Protein AF-A0AAE3KD59-F1 (afdb_monomer_lite)

Sequence (185 aa):
MLFYLDTEFTSLKAPKLISIGLVAESTPETSLYVELVDGYQLADCSDFVLAYVLPHLEQGSARMPRRQAAGRIARWIASFPGRHTLVNDHPWFDVELLSNLLGSAWPARLSRQSQVFDPNGVRDYEIATALHHARRGHDVRARLHHAGDDARRLKRSVAAVRHLGRDPFTLQEHREQAPAAAMTG

Structure (mmCIF, N/CA/C/O backbone):
data_AF-A0AAE3KD59-F1
#
_entry.id   AF-A0AAE3KD59-F1
#
loop_
_atom_site.group_PDB
_atom_site.id
_atom_site.type_symbol
_atom_site.label_atom_id
_atom_site.label_alt_id
_atom_site.label_comp_id
_atom_site.label_asym_id
_atom_site.label_entity_id
_atom_site.label_seq_id
_atom_site.pdbx_PDB_ins_code
_atom_site.Cartn_x
_atom_site.Cartn_y
_atom_site.Cartn_z
_atom_site.occupancy
_atom_site.B_iso_or_equiv
_atom_site.auth_seq_id
_atom_site.auth_comp_id
_atom_site.auth_asym_id
_atom_site.auth_atom_id
_atom_site.pdbx_PDB_model_num
ATOM 1 N N . MET A 1 1 ? -7.150 -5.101 14.356 1.00 93.75 1 MET A N 1
ATOM 2 C CA . MET A 1 1 ? -6.459 -3.806 14.168 1.00 93.75 1 MET A CA 1
ATOM 3 C C . MET A 1 1 ? -6.301 -3.514 12.688 1.00 93.75 1 MET A C 1
ATOM 5 O O . MET A 1 1 ? -6.371 -4.448 11.890 1.00 93.75 1 MET A O 1
ATOM 9 N N . LEU A 1 2 ? -6.081 -2.253 12.338 1.00 97.50 2 LEU A N 1
ATOM 10 C CA . LEU A 1 2 ? -5.887 -1.821 10.956 1.00 97.50 2 LEU A CA 1
ATOM 11 C C . LEU A 1 2 ? -4.406 -1.771 10.555 1.00 97.50 2 LEU A C 1
ATOM 13 O O . LEU A 1 2 ? -3.541 -1.414 11.361 1.00 97.50 2 LEU A O 1
ATOM 17 N N . PHE A 1 3 ? -4.145 -2.099 9.291 1.00 98.19 3 PHE A N 1
ATOM 18 C CA . PHE A 1 3 ? -2.890 -1.812 8.601 1.00 98.19 3 PHE A CA 1
ATOM 19 C C . PHE A 1 3 ? -3.167 -0.901 7.414 1.00 98.19 3 PHE A C 1
ATOM 21 O O . PHE A 1 3 ? -3.925 -1.271 6.523 1.00 98.19 3 PHE A O 1
ATOM 28 N N . TYR A 1 4 ? -2.543 0.267 7.402 1.00 98.06 4 TYR A N 1
ATOM 29 C CA . TYR A 1 4 ? -2.635 1.221 6.304 1.00 98.06 4 TYR A CA 1
ATOM 30 C C . TYR A 1 4 ? -1.600 0.837 5.259 1.00 98.06 4 TYR A C 1
ATOM 32 O O . TYR A 1 4 ? -0.420 0.714 5.590 1.00 98.06 4 TYR A O 1
ATOM 40 N N . LEU A 1 5 ? -2.076 0.576 4.050 1.00 98.25 5 LEU A N 1
ATOM 41 C CA . LEU A 1 5 ? -1.318 0.088 2.915 1.00 98.25 5 LEU A CA 1
ATOM 42 C C . LEU A 1 5 ? -1.301 1.167 1.843 1.00 98.25 5 LEU A C 1
ATOM 44 O O . LEU A 1 5 ? -2.340 1.743 1.541 1.00 98.25 5 LEU A O 1
ATOM 48 N N . ASP A 1 6 ? -0.130 1.351 1.258 1.00 97.94 6 ASP A N 1
ATOM 49 C CA . ASP A 1 6 ? 0.052 2.054 -0.001 1.00 97.94 6 ASP A CA 1
ATOM 50 C C . ASP A 1 6 ? 1.107 1.301 -0.825 1.00 97.94 6 ASP A C 1
ATOM 52 O O . ASP A 1 6 ? 1.988 0.628 -0.255 1.00 97.94 6 ASP A O 1
ATOM 56 N N . THR A 1 7 ? 0.992 1.354 -2.151 1.00 98.19 7 THR A N 1
ATOM 57 C CA . THR A 1 7 ? 1.965 0.764 -3.066 1.00 98.19 7 THR A CA 1
ATOM 58 C C . THR A 1 7 ? 2.313 1.704 -4.206 1.00 98.19 7 THR A C 1
ATOM 60 O O . THR A 1 7 ? 1.452 2.343 -4.797 1.00 98.19 7 THR A O 1
ATOM 63 N N . GLU A 1 8 ? 3.584 1.683 -4.601 1.00 98.19 8 GLU A N 1
ATOM 64 C CA . GLU A 1 8 ? 4.016 2.293 -5.855 1.00 98.19 8 GLU A CA 1
ATOM 65 C C . GLU A 1 8 ? 4.221 1.214 -6.915 1.00 98.19 8 GLU A C 1
ATOM 67 O O . GLU A 1 8 ? 4.749 0.130 -6.630 1.00 98.19 8 GLU A O 1
ATOM 72 N N . PHE A 1 9 ? 3.832 1.495 -8.158 1.00 98.12 9 PHE A N 1
ATOM 73 C CA . PHE A 1 9 ? 3.883 0.534 -9.259 1.00 98.12 9 PHE A CA 1
ATOM 74 C C . PHE A 1 9 ? 4.112 1.205 -10.617 1.00 98.12 9 PHE A C 1
ATOM 76 O O . PHE A 1 9 ? 3.986 2.411 -10.777 1.00 98.12 9 PHE A O 1
ATOM 83 N N . THR A 1 10 ? 4.485 0.410 -11.617 1.00 98.19 10 THR A N 1
ATOM 84 C CA . THR A 1 10 ? 5.032 0.900 -12.892 1.00 98.19 10 THR A CA 1
ATOM 85 C C . THR A 1 10 ? 4.064 1.685 -13.785 1.00 98.19 10 THR A C 1
ATOM 87 O O . THR A 1 10 ? 4.467 2.662 -14.421 1.00 98.19 10 THR A O 1
ATOM 90 N N . SER A 1 11 ? 2.802 1.264 -13.898 1.00 96.12 11 SER A N 1
ATOM 91 C CA . SER A 1 11 ? 1.795 1.932 -14.733 1.00 96.12 11 SER A CA 1
ATOM 92 C C . SER A 1 11 ? 0.373 1.487 -14.385 1.00 96.12 11 SER A C 1
ATOM 94 O O . SER A 1 11 ? 0.177 0.387 -13.879 1.00 96.12 11 SER A O 1
ATOM 96 N N . LEU A 1 12 ? -0.633 2.290 -14.744 1.00 93.31 12 LEU A N 1
ATOM 97 C CA . LEU A 1 12 ? -2.048 1.915 -14.594 1.00 93.31 12 LEU A CA 1
ATOM 98 C C . LEU A 1 12 ? -2.494 0.814 -15.572 1.00 93.31 12 LEU A C 1
ATOM 100 O O . LEU A 1 12 ? -3.446 0.093 -15.293 1.00 93.31 12 LEU A O 1
ATOM 104 N N . LYS A 1 13 ? -1.830 0.686 -16.729 1.00 93.44 13 LYS A N 1
ATOM 105 C CA . LYS A 1 13 ? -2.201 -0.284 -17.775 1.00 93.44 13 LYS A CA 1
ATOM 106 C C . LYS A 1 13 ? -1.708 -1.696 -17.456 1.00 93.44 13 LYS A C 1
ATOM 108 O O . LYS A 1 13 ? -2.387 -2.670 -17.758 1.00 93.44 13 LYS A O 1
ATOM 113 N N . ALA A 1 14 ? -0.505 -1.796 -16.901 1.00 94.88 14 ALA A N 1
ATOM 114 C CA . ALA A 1 14 ? 0.139 -3.052 -16.544 1.00 94.88 14 ALA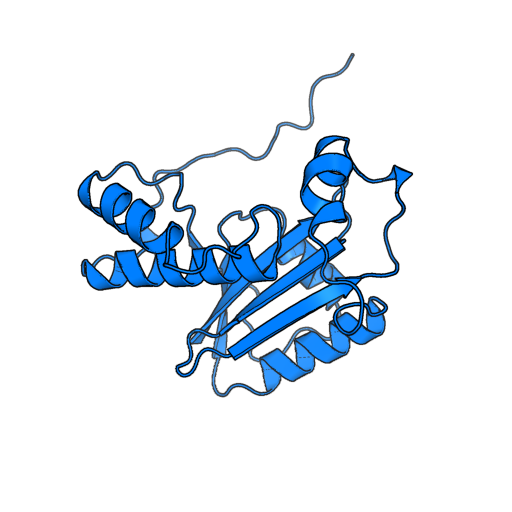 A CA 1
ATOM 115 C C . ALA A 1 14 ? 0.928 -2.845 -15.240 1.00 94.88 14 ALA A C 1
ATOM 117 O O . ALA A 1 14 ? 2.146 -2.633 -15.288 1.00 94.88 14 ALA A O 1
ATOM 118 N N . PRO A 1 15 ? 0.241 -2.832 -14.084 1.00 96.81 15 PRO A N 1
ATOM 119 C CA . PRO A 1 15 ? 0.859 -2.501 -12.811 1.00 96.81 15 PRO A CA 1
ATOM 120 C C . PRO A 1 15 ? 1.822 -3.606 -12.376 1.00 96.81 15 PRO A C 1
ATOM 122 O O . PRO A 1 15 ? 1.442 -4.759 -12.175 1.00 96.81 15 PRO A O 1
ATOM 125 N N . LYS A 1 16 ? 3.094 -3.243 -12.205 1.00 98.25 16 LYS A N 1
ATOM 126 C CA . LYS A 1 16 ? 4.110 -4.081 -11.567 1.00 98.25 16 LYS A CA 1
ATOM 127 C C . LYS A 1 16 ? 4.616 -3.366 -10.327 1.00 98.25 16 LYS A C 1
ATOM 129 O O . LYS A 1 16 ? 4.987 -2.200 -10.387 1.00 98.25 16 LYS A O 1
ATOM 134 N N . LEU A 1 17 ? 4.604 -4.072 -9.205 1.00 98.44 17 LEU A N 1
ATOM 135 C CA . LEU A 1 17 ? 4.930 -3.510 -7.900 1.00 98.44 17 LEU A CA 1
ATOM 136 C C . LEU A 1 17 ? 6.396 -3.046 -7.821 1.00 98.44 17 LEU A C 1
ATOM 138 O O . LEU A 1 17 ? 7.298 -3.826 -8.134 1.00 98.44 17 LEU A O 1
ATOM 142 N N . ILE A 1 18 ? 6.603 -1.821 -7.335 1.00 98.69 18 ILE A N 1
ATOM 143 C CA . ILE A 1 18 ? 7.906 -1.184 -7.101 1.00 98.69 18 ILE A CA 1
ATOM 144 C C . ILE A 1 18 ? 8.216 -1.145 -5.603 1.00 98.69 18 ILE A C 1
ATOM 146 O O . ILE A 1 18 ? 9.259 -1.648 -5.186 1.00 98.69 18 ILE A O 1
ATOM 150 N N . SER A 1 19 ? 7.325 -0.592 -4.779 1.00 98.69 19 SER A N 1
ATOM 151 C CA . SER A 1 19 ? 7.522 -0.486 -3.327 1.00 98.69 19 SER A CA 1
ATOM 152 C C . SER A 1 19 ? 6.210 -0.638 -2.557 1.00 98.69 19 SER A C 1
ATOM 154 O O . SER A 1 19 ? 5.124 -0.506 -3.120 1.00 98.69 19 SER A O 1
ATOM 156 N N . ILE A 1 20 ? 6.311 -0.987 -1.271 1.00 98.62 20 ILE A N 1
ATOM 157 C CA . ILE A 1 20 ? 5.165 -1.147 -0.364 1.00 98.62 20 ILE A CA 1
ATOM 158 C C . ILE A 1 20 ? 5.441 -0.394 0.931 1.00 98.62 20 ILE A C 1
ATOM 160 O O . ILE A 1 20 ? 6.480 -0.607 1.564 1.00 98.62 20 ILE A O 1
ATOM 164 N N . GLY A 1 21 ? 4.464 0.397 1.370 1.00 98.31 21 GLY A N 1
ATOM 165 C CA . GLY A 1 21 ? 4.380 0.952 2.713 1.00 98.31 21 GLY A CA 1
ATOM 166 C C . GLY A 1 21 ? 3.270 0.283 3.516 1.00 98.31 21 GLY A C 1
ATOM 167 O O . GLY A 1 21 ? 2.149 0.122 3.045 1.00 98.31 21 GLY A O 1
ATOM 168 N N . LEU A 1 22 ? 3.580 -0.105 4.750 1.00 98.38 22 LEU A N 1
ATOM 169 C CA . LEU A 1 22 ? 2.617 -0.613 5.720 1.00 98.38 22 LEU A CA 1
ATOM 170 C C . LEU A 1 22 ? 2.781 0.120 7.044 1.00 98.38 22 LEU A C 1
ATOM 172 O O . LEU A 1 22 ? 3.881 0.193 7.591 1.00 98.38 22 LEU A O 1
ATOM 176 N N . VAL A 1 23 ? 1.681 0.615 7.601 1.00 98.25 23 VAL A N 1
ATOM 177 C CA . VAL A 1 23 ? 1.673 1.280 8.908 1.00 98.25 23 VAL A CA 1
ATOM 178 C C . VAL A 1 23 ? 0.629 0.630 9.799 1.00 98.25 23 VAL A C 1
ATOM 180 O O . VAL A 1 23 ? -0.525 0.472 9.412 1.00 98.25 23 VAL A O 1
ATOM 183 N N . ALA A 1 24 ? 1.022 0.245 11.008 1.00 97.69 24 ALA A N 1
ATOM 184 C CA . ALA A 1 24 ? 0.103 -0.290 11.998 1.00 97.69 24 ALA A CA 1
ATOM 185 C C . ALA A 1 24 ? -0.700 0.830 12.675 1.00 97.69 24 ALA A C 1
ATOM 187 O O . ALA A 1 24 ? -0.197 1.927 12.946 1.00 97.69 24 ALA A O 1
ATOM 188 N N . GLU A 1 25 ? -1.949 0.519 13.018 1.00 95.38 25 GLU A N 1
ATOM 189 C CA . GLU A 1 25 ? -2.804 1.355 13.869 1.00 95.38 25 GLU A CA 1
ATOM 190 C C . GLU A 1 25 ? -2.228 1.587 15.277 1.00 95.38 25 GLU A C 1
ATOM 192 O O . GLU A 1 25 ? -2.626 2.537 15.942 1.00 95.38 25 GLU A O 1
ATOM 197 N N . SER A 1 26 ? -1.279 0.757 15.723 1.00 90.38 26 SER A N 1
ATOM 198 C CA . SER A 1 26 ? -0.711 0.796 17.072 1.00 90.38 26 SER A CA 1
ATOM 199 C C . SER A 1 26 ? -0.020 2.115 17.438 1.00 90.38 26 SER A C 1
ATOM 201 O O . SER A 1 26 ? 0.470 2.859 16.580 1.00 90.38 26 SER A O 1
ATOM 203 N N . THR A 1 27 ? 0.094 2.317 18.753 1.00 84.94 27 THR A N 1
ATOM 204 C CA . THR A 1 27 ? 0.893 3.364 19.396 1.00 84.94 27 THR A CA 1
ATOM 205 C C . THR A 1 27 ? 1.913 2.698 20.337 1.00 84.94 27 THR A C 1
ATOM 207 O O . THR A 1 27 ? 1.491 1.894 21.170 1.00 84.94 27 THR A O 1
ATOM 210 N N . PRO A 1 28 ? 3.225 2.995 20.241 1.00 88.94 28 PRO A N 1
ATOM 211 C CA . PRO A 1 28 ? 3.848 3.878 19.254 1.00 88.94 28 PRO A CA 1
ATOM 212 C C . PRO A 1 28 ? 3.678 3.361 17.817 1.00 88.94 28 PRO A C 1
ATOM 214 O O . PRO A 1 28 ? 3.426 2.174 17.581 1.00 88.94 28 PRO A O 1
ATOM 217 N N . GLU A 1 29 ? 3.771 4.280 16.854 1.00 90.88 29 GLU A N 1
ATOM 218 C CA . GLU A 1 29 ? 3.636 3.930 15.443 1.00 90.88 29 GLU A CA 1
ATOM 219 C C . GLU A 1 29 ? 4.716 2.929 15.040 1.00 90.88 29 GLU A C 1
ATOM 221 O O . GLU A 1 29 ? 5.906 3.145 15.250 1.00 90.88 29 GLU A O 1
ATOM 226 N N . THR A 1 30 ? 4.278 1.831 14.434 1.00 96.06 30 THR A N 1
ATOM 227 C CA . THR A 1 30 ? 5.165 0.838 13.839 1.00 96.06 30 THR A CA 1
ATOM 228 C C . THR A 1 30 ? 4.856 0.769 12.353 1.00 96.06 30 THR A C 1
ATOM 230 O O . THR A 1 30 ? 3.691 0.664 11.966 1.00 96.06 30 THR A O 1
ATOM 233 N N . SER A 1 31 ? 5.888 0.833 11.518 1.00 97.25 31 SER A N 1
ATOM 234 C CA . SER A 1 31 ? 5.750 0.760 10.065 1.00 97.25 31 SER A CA 1
ATOM 235 C C . SER A 1 31 ? 6.789 -0.171 9.450 1.00 97.25 31 SER A C 1
ATOM 237 O O . SER A 1 31 ? 7.798 -0.512 10.071 1.00 97.25 31 SER A O 1
ATOM 239 N N . LEU A 1 32 ? 6.508 -0.605 8.230 1.00 98.19 32 LEU A N 1
ATOM 240 C CA . LEU A 1 32 ? 7.402 -1.361 7.375 1.00 98.19 32 LEU A CA 1
ATOM 241 C C . LEU A 1 32 ? 7.360 -0.739 5.983 1.00 98.19 32 LEU A C 1
ATOM 243 O O . LEU A 1 32 ? 6.287 -0.489 5.445 1.00 98.19 32 LEU A O 1
ATOM 247 N N . TYR A 1 33 ? 8.536 -0.524 5.406 1.00 98.56 33 TYR A N 1
ATOM 248 C CA . TYR A 1 33 ? 8.699 -0.068 4.034 1.00 98.56 33 TYR A CA 1
ATOM 249 C C . TYR A 1 33 ? 9.695 -0.980 3.317 1.00 98.56 33 TYR A C 1
ATOM 251 O O . TYR A 1 33 ? 10.692 -1.402 3.916 1.00 98.56 33 TYR A O 1
ATOM 259 N N . VAL A 1 34 ? 9.384 -1.351 2.075 1.00 98.50 34 VAL A N 1
ATOM 260 C CA . VAL A 1 34 ? 10.227 -2.216 1.240 1.00 98.50 34 VAL A CA 1
ATOM 261 C C . VAL A 1 34 ? 10.205 -1.769 -0.214 1.00 98.50 34 VAL A C 1
ATOM 263 O O . VAL A 1 34 ? 9.173 -1.347 -0.727 1.00 98.50 34 VAL A O 1
ATOM 266 N N . GLU A 1 35 ? 11.335 -1.953 -0.888 1.00 98.62 35 GLU A N 1
ATOM 267 C CA . GLU A 1 35 ? 11.539 -1.666 -2.306 1.00 98.62 35 GLU A CA 1
ATOM 268 C C . GLU A 1 35 ? 11.966 -2.938 -3.020 1.00 98.62 35 GLU A C 1
ATOM 270 O O . GLU A 1 35 ? 12.915 -3.615 -2.613 1.00 98.62 35 GLU A O 1
ATOM 275 N N . LEU A 1 36 ? 11.267 -3.273 -4.095 1.00 98.69 36 LEU A N 1
ATOM 276 C CA . LEU A 1 36 ? 11.567 -4.450 -4.886 1.00 98.69 36 LEU A CA 1
ATOM 277 C C . LEU A 1 36 ? 12.696 -4.157 -5.868 1.00 98.69 36 LEU A C 1
ATOM 279 O O . LEU A 1 36 ? 12.723 -3.123 -6.535 1.00 98.69 36 LEU A O 1
ATOM 283 N N . VAL A 1 37 ? 13.634 -5.097 -5.961 1.00 98.06 37 VAL A N 1
ATOM 284 C CA . VAL A 1 37 ? 14.757 -5.034 -6.916 1.00 98.06 37 VAL A CA 1
ATOM 285 C C . VAL A 1 37 ? 14.543 -5.913 -8.149 1.00 98.06 37 VAL A C 1
ATOM 287 O O . VAL A 1 37 ? 15.390 -5.942 -9.036 1.00 98.06 37 VAL A O 1
ATOM 290 N N . ASP A 1 38 ? 13.435 -6.649 -8.189 1.00 98.31 38 ASP A N 1
ATOM 291 C CA . ASP A 1 38 ? 13.053 -7.597 -9.230 1.00 98.31 38 ASP A CA 1
ATOM 292 C C . ASP A 1 38 ? 11.531 -7.578 -9.482 1.00 98.31 38 ASP A C 1
ATOM 294 O O . ASP A 1 38 ? 10.734 -7.101 -8.672 1.00 98.31 38 ASP A O 1
ATOM 298 N N . GLY A 1 39 ? 11.116 -8.118 -10.631 1.00 97.25 39 GLY A N 1
ATOM 299 C CA . GLY A 1 39 ? 9.711 -8.196 -11.055 1.00 97.25 39 GLY A CA 1
ATOM 300 C C . GLY A 1 39 ? 9.175 -6.982 -11.817 1.00 97.25 39 GLY A C 1
ATOM 301 O O . GLY A 1 39 ? 8.026 -7.018 -12.251 1.00 97.25 39 GLY A O 1
ATOM 302 N N . TYR A 1 40 ? 10.001 -5.960 -12.031 1.00 98.06 40 TYR A N 1
ATOM 303 C CA . TYR A 1 40 ? 9.771 -4.896 -13.006 1.00 98.06 40 TYR A CA 1
ATOM 304 C C . TYR A 1 40 ? 11.097 -4.439 -13.623 1.00 98.06 40 TYR A C 1
ATOM 306 O O . TYR A 1 40 ? 12.177 -4.731 -13.104 1.00 98.06 40 TYR A O 1
ATOM 314 N N . GLN A 1 41 ? 11.010 -3.742 -14.748 1.00 97.81 41 GLN A N 1
ATOM 315 C CA . GLN A 1 41 ? 12.124 -3.101 -15.437 1.00 97.81 41 GLN A CA 1
ATOM 316 C C . GLN A 1 41 ? 11.802 -1.629 -15.682 1.00 97.81 41 GLN A C 1
ATOM 318 O O . GLN A 1 41 ? 10.642 -1.233 -15.683 1.00 97.81 41 GLN A O 1
ATOM 323 N N . LEU A 1 42 ? 12.824 -0.815 -15.953 1.00 97.12 42 LEU A N 1
ATOM 324 C CA . LEU A 1 42 ? 12.632 0.615 -16.209 1.00 97.12 42 LEU A CA 1
ATOM 325 C C . LEU A 1 42 ? 11.693 0.883 -17.399 1.00 97.12 42 LEU A C 1
ATOM 327 O O . LEU A 1 42 ? 10.916 1.826 -17.363 1.00 97.12 42 LEU A O 1
ATOM 331 N N . ALA A 1 43 ? 11.722 0.014 -18.414 1.00 97.62 43 ALA A N 1
ATOM 332 C CA . ALA A 1 43 ? 10.841 0.088 -19.581 1.00 97.62 43 ALA A CA 1
ATOM 333 C C . ALA A 1 43 ? 9.361 -0.202 -19.266 1.00 97.62 43 ALA A C 1
ATOM 335 O O . ALA A 1 43 ? 8.497 0.076 -20.092 1.00 97.62 43 ALA A O 1
ATOM 336 N N . ASP A 1 44 ? 9.061 -0.763 -18.092 1.00 97.88 44 ASP A N 1
ATOM 337 C CA . ASP A 1 44 ? 7.684 -0.952 -17.639 1.00 97.88 44 ASP A CA 1
ATOM 338 C C . ASP A 1 44 ? 7.083 0.340 -17.065 1.00 97.88 44 ASP A C 1
ATOM 340 O O . ASP A 1 44 ? 5.859 0.449 -16.954 1.00 97.88 44 ASP A O 1
ATOM 344 N N . CYS A 1 45 ? 7.932 1.286 -16.644 1.00 98.19 45 CYS A N 1
ATOM 345 C CA . CYS A 1 45 ? 7.535 2.491 -15.928 1.00 98.19 45 CYS A CA 1
ATOM 346 C C . CYS A 1 45 ? 6.958 3.546 -16.873 1.00 98.19 45 CYS A C 1
ATOM 348 O O . CYS A 1 45 ? 7.537 3.858 -17.910 1.00 98.19 45 CYS A O 1
ATOM 350 N N . SER A 1 46 ? 5.846 4.153 -16.467 1.00 98.12 46 SER A N 1
ATOM 351 C CA . SER A 1 46 ? 5.332 5.360 -17.118 1.00 98.12 46 SER A CA 1
ATOM 352 C C . SER A 1 46 ? 6.237 6.570 -16.861 1.00 98.12 46 SER A C 1
ATOM 354 O O . SER A 1 46 ? 6.952 6.607 -15.857 1.00 98.12 46 SER A O 1
ATOM 356 N N . ASP A 1 47 ? 6.141 7.601 -17.704 1.00 97.56 47 ASP A N 1
ATOM 357 C CA . ASP A 1 47 ? 6.878 8.864 -17.522 1.00 97.56 47 ASP A CA 1
ATOM 358 C C . ASP A 1 47 ? 6.634 9.483 -16.140 1.00 97.56 47 ASP A C 1
ATOM 360 O O . ASP A 1 47 ? 7.551 10.008 -15.511 1.00 97.56 47 ASP A O 1
ATOM 364 N N . PHE A 1 48 ? 5.407 9.352 -15.628 1.00 96.62 48 PHE A N 1
ATOM 365 C CA . PHE A 1 48 ? 5.057 9.792 -14.282 1.00 96.62 48 PHE A CA 1
ATOM 366 C C . PHE A 1 48 ? 5.876 9.059 -13.213 1.00 96.62 48 PHE A C 1
ATOM 368 O O . PHE A 1 48 ?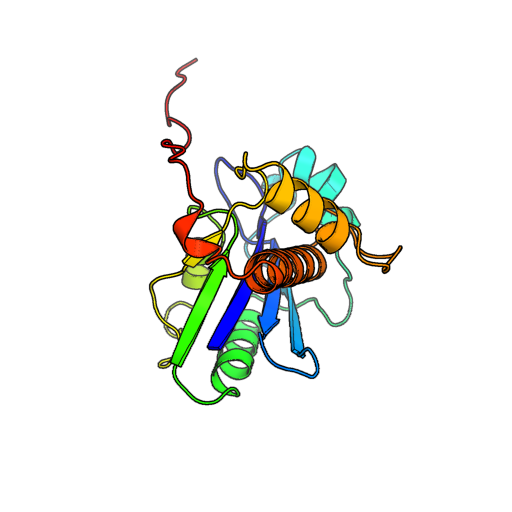 6.457 9.687 -12.334 1.00 96.62 48 PHE A O 1
ATOM 375 N N . VAL A 1 49 ? 5.974 7.733 -13.306 1.00 97.31 49 VAL A N 1
ATOM 376 C CA . VAL A 1 49 ? 6.733 6.910 -12.352 1.00 97.31 49 VAL A CA 1
ATOM 377 C C . VAL A 1 49 ? 8.225 7.226 -12.419 1.00 97.31 49 VAL A C 1
ATOM 379 O O . VAL A 1 49 ? 8.878 7.350 -11.381 1.00 97.31 49 VAL A O 1
ATOM 382 N N . LEU A 1 50 ? 8.764 7.412 -13.626 1.00 97.06 50 LEU A N 1
ATOM 383 C CA . LEU A 1 50 ? 10.157 7.815 -13.822 1.00 97.06 50 LEU A CA 1
ATOM 384 C C . LEU A 1 50 ? 10.460 9.168 -13.164 1.00 97.06 50 LEU A C 1
ATOM 386 O O . LEU A 1 50 ? 11.524 9.328 -12.567 1.00 97.06 50 LEU A O 1
ATOM 390 N N . ALA A 1 51 ? 9.533 10.123 -13.258 1.00 96.25 51 ALA A N 1
A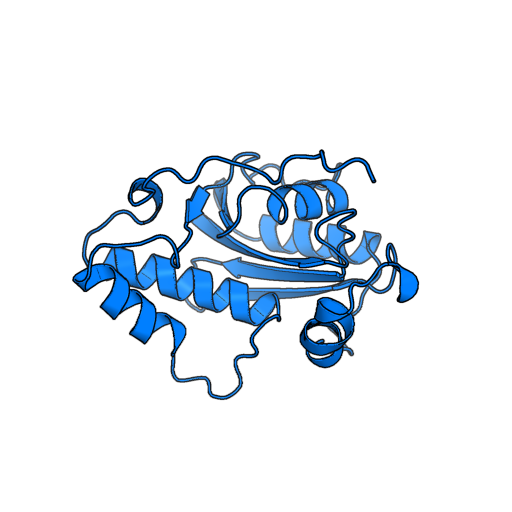TOM 391 C CA . ALA A 1 51 ? 9.719 11.483 -12.764 1.00 96.25 51 ALA A CA 1
ATOM 392 C C . ALA A 1 51 ? 9.416 11.654 -11.266 1.00 96.25 51 ALA A C 1
ATOM 394 O O . ALA A 1 51 ? 10.078 12.456 -10.609 1.00 96.25 51 ALA A O 1
ATOM 395 N N . TYR A 1 52 ? 8.431 10.928 -10.730 1.00 95.44 52 TYR A N 1
ATOM 396 C CA . TYR A 1 52 ? 7.860 11.217 -9.410 1.00 95.44 52 TYR A CA 1
ATOM 397 C C . TYR A 1 52 ? 7.918 10.059 -8.417 1.00 95.44 52 TYR A C 1
ATOM 399 O O . TYR A 1 52 ? 7.806 10.314 -7.231 1.00 95.44 52 TYR A O 1
ATOM 407 N N . VAL A 1 53 ? 8.129 8.814 -8.849 1.00 97.00 53 VAL A N 1
ATOM 408 C CA . VAL A 1 53 ? 8.184 7.658 -7.933 1.00 97.00 53 VAL A CA 1
ATOM 409 C C . VAL A 1 53 ? 9.625 7.212 -7.720 1.00 97.00 53 VAL A C 1
ATOM 411 O O . VAL A 1 53 ? 10.136 7.210 -6.601 1.00 97.00 53 VAL A O 1
ATOM 414 N N . LEU A 1 54 ? 10.323 6.857 -8.805 1.00 97.19 54 LEU A N 1
ATOM 415 C CA . LEU A 1 54 ? 11.677 6.303 -8.712 1.00 97.19 54 LEU A CA 1
ATOM 416 C C . LEU A 1 54 ? 12.678 7.224 -7.991 1.00 97.19 54 LEU A C 1
ATOM 418 O O . LEU A 1 54 ? 13.481 6.701 -7.214 1.00 97.19 54 LEU A O 1
ATOM 422 N N . PRO A 1 55 ? 12.642 8.563 -8.166 1.00 96.50 55 PRO A N 1
ATOM 423 C CA . PRO A 1 55 ? 13.543 9.464 -7.444 1.00 96.50 55 PRO A CA 1
ATOM 424 C C . PRO A 1 55 ? 13.302 9.526 -5.930 1.00 96.50 55 PRO A C 1
ATOM 426 O O . PRO A 1 55 ? 14.150 10.046 -5.204 1.00 96.50 55 PRO A O 1
ATOM 429 N N . HIS A 1 56 ? 12.156 9.044 -5.440 1.00 96.06 56 HIS A N 1
ATOM 430 C CA . HIS A 1 56 ? 11.784 9.105 -4.025 1.00 96.06 56 HIS A CA 1
ATOM 431 C C . HIS A 1 56 ? 12.092 7.832 -3.238 1.00 96.06 56 HIS A C 1
ATOM 433 O O . HIS A 1 56 ? 12.001 7.858 -2.010 1.00 96.06 56 HIS A O 1
ATOM 439 N N . LEU A 1 57 ? 12.525 6.768 -3.917 1.00 96.88 57 LEU A N 1
ATOM 440 C CA . LEU A 1 57 ? 12.987 5.536 -3.286 1.00 96.88 57 LEU A CA 1
ATOM 441 C C . LEU A 1 57 ? 14.165 5.803 -2.323 1.00 96.88 57 LEU A C 1
ATOM 443 O O . LEU A 1 57 ? 15.121 6.503 -2.656 1.00 96.88 57 LEU A O 1
ATOM 447 N N . GLU A 1 58 ? 14.107 5.216 -1.129 1.00 95.75 58 GLU A N 1
ATOM 448 C CA . GLU A 1 58 ? 15.106 5.295 -0.057 1.00 95.75 58 GLU A CA 1
ATOM 449 C C . GLU A 1 58 ? 16.378 4.504 -0.366 1.00 95.75 58 GLU A C 1
ATOM 451 O O . GLU A 1 58 ? 17.436 4.801 0.195 1.00 95.75 58 GLU A O 1
ATOM 456 N N . GLN A 1 59 ? 16.304 3.517 -1.264 1.00 94.44 59 GLN A N 1
ATOM 457 C CA . GLN A 1 59 ? 17.412 2.622 -1.582 1.00 94.44 59 GLN A CA 1
ATOM 458 C C . GLN A 1 59 ? 17.915 1.874 -0.324 1.00 94.44 59 GLN A C 1
ATOM 460 O O . GLN A 1 59 ? 17.172 1.593 0.620 1.00 94.44 59 GLN A O 1
ATOM 465 N N . GLY A 1 60 ? 19.190 1.468 -0.318 1.00 95.50 60 GLY A N 1
ATOM 466 C CA . GLY A 1 60 ? 19.850 0.922 0.869 1.00 95.50 60 GLY A CA 1
ATOM 467 C C . GLY A 1 60 ? 19.137 -0.293 1.472 1.00 95.50 60 GLY A C 1
ATOM 468 O O . GLY A 1 60 ? 18.943 -1.307 0.803 1.00 95.50 60 GLY A O 1
ATOM 469 N N . SER A 1 61 ? 18.772 -0.196 2.753 1.00 95.25 61 SER A N 1
ATOM 470 C CA . SER A 1 61 ? 18.183 -1.295 3.532 1.00 95.25 61 SER A CA 1
ATOM 471 C C . SER A 1 61 ? 16.714 -1.590 3.206 1.00 95.25 61 SER A C 1
ATOM 473 O O . SER A 1 61 ? 16.210 -2.642 3.617 1.00 95.25 61 SER A O 1
ATOM 475 N N . ALA A 1 62 ? 16.034 -0.701 2.473 1.00 96.94 62 ALA A N 1
ATOM 476 C CA . ALA A 1 62 ? 14.673 -0.929 1.994 1.00 96.94 62 ALA A CA 1
ATOM 477 C C . ALA A 1 62 ? 14.639 -1.919 0.818 1.00 96.94 62 ALA A C 1
ATOM 479 O O . ALA A 1 62 ? 13.645 -2.623 0.631 1.00 96.94 62 ALA A O 1
ATOM 480 N N . ARG A 1 63 ? 15.737 -2.022 0.056 1.00 98.06 63 ARG A N 1
ATOM 481 C CA . ARG A 1 63 ? 15.830 -2.852 -1.149 1.00 98.06 63 ARG A CA 1
ATOM 482 C C . ARG A 1 63 ? 15.912 -4.336 -0.824 1.00 98.06 63 ARG A C 1
ATOM 484 O O . ARG A 1 63 ? 16.792 -4.770 -0.081 1.00 98.06 63 ARG A O 1
ATOM 491 N N . MET A 1 64 ? 15.049 -5.136 -1.442 1.00 98.19 64 MET A N 1
ATOM 492 C CA . MET A 1 64 ? 15.125 -6.594 -1.365 1.00 98.19 64 MET A CA 1
ATOM 493 C C . MET A 1 64 ? 14.396 -7.298 -2.519 1.00 98.19 64 MET A C 1
ATOM 495 O O . MET A 1 64 ? 13.476 -6.731 -3.106 1.00 98.19 64 MET A O 1
ATOM 499 N N . PRO A 1 65 ? 14.757 -8.554 -2.843 1.00 98.38 65 PRO A N 1
ATOM 500 C CA . PRO A 1 65 ? 14.019 -9.348 -3.821 1.00 98.38 65 PRO A CA 1
ATOM 501 C C . PRO A 1 65 ? 12.596 -9.672 -3.357 1.00 98.38 65 PRO A C 1
ATOM 503 O O . PRO A 1 65 ? 12.351 -9.860 -2.160 1.00 98.38 65 PRO A O 1
ATOM 506 N N . ARG A 1 66 ? 11.671 -9.863 -4.300 1.00 98.19 66 ARG A N 1
ATOM 507 C CA . ARG A 1 66 ? 10.248 -10.176 -4.074 1.00 98.19 66 ARG A CA 1
ATOM 508 C C . ARG A 1 66 ? 10.023 -11.286 -3.064 1.00 98.19 66 ARG A C 1
ATOM 510 O O . ARG A 1 66 ? 9.233 -11.130 -2.138 1.00 98.19 66 ARG A O 1
ATOM 517 N N . ARG A 1 67 ? 10.757 -12.395 -3.185 1.00 97.69 67 ARG A N 1
ATOM 518 C CA . ARG A 1 67 ? 10.639 -13.525 -2.249 1.00 97.69 67 ARG A CA 1
ATOM 519 C C . ARG A 1 67 ? 11.004 -13.127 -0.814 1.00 97.69 67 ARG A C 1
ATOM 521 O O . ARG A 1 67 ? 10.353 -13.566 0.135 1.00 97.69 67 ARG A O 1
ATOM 528 N N . GLN A 1 68 ? 12.036 -12.301 -0.646 1.00 98.31 68 GLN A N 1
ATOM 529 C CA . GLN A 1 68 ? 12.456 -11.808 0.664 1.00 98.31 68 GLN A CA 1
ATOM 530 C C . GLN A 1 68 ? 11.451 -10.791 1.216 1.00 98.31 68 GLN A C 1
ATOM 532 O O . GLN A 1 68 ? 11.092 -10.893 2.392 1.00 98.31 68 GLN A O 1
ATOM 537 N N . ALA A 1 69 ? 10.956 -9.881 0.370 1.00 98.38 69 ALA A N 1
ATOM 538 C CA . ALA A 1 69 ? 9.908 -8.924 0.719 1.00 98.38 69 ALA A CA 1
ATOM 539 C C . ALA A 1 69 ? 8.649 -9.640 1.215 1.00 98.38 69 ALA A C 1
ATOM 541 O O . ALA A 1 69 ? 8.189 -9.360 2.319 1.00 98.38 69 ALA A O 1
ATOM 542 N N . ALA A 1 70 ? 8.159 -10.635 0.469 1.00 98.56 70 ALA A N 1
ATOM 543 C CA . ALA A 1 70 ? 6.979 -11.410 0.838 1.00 98.56 70 ALA A CA 1
ATOM 544 C C . ALA A 1 70 ? 7.121 -12.039 2.233 1.00 98.56 70 ALA A C 1
ATOM 546 O O . ALA A 1 70 ? 6.263 -11.862 3.098 1.00 98.56 70 ALA A O 1
ATOM 547 N N . GLY A 1 71 ? 8.251 -12.705 2.497 1.00 98.44 71 GLY A N 1
ATOM 548 C CA . GLY A 1 71 ? 8.521 -13.294 3.807 1.00 98.44 71 GLY A CA 1
ATOM 549 C C . GLY A 1 71 ? 8.656 -12.254 4.926 1.00 98.44 71 GLY A C 1
ATOM 550 O O . GLY A 1 71 ? 8.190 -12.490 6.040 1.00 98.44 71 GLY A O 1
ATOM 551 N N . ARG A 1 72 ? 9.289 -11.105 4.654 1.00 98.31 72 ARG A N 1
ATOM 552 C CA . ARG A 1 72 ? 9.460 -10.020 5.633 1.00 98.31 72 ARG A CA 1
ATOM 553 C C . ARG A 1 72 ? 8.120 -9.388 6.001 1.00 98.31 72 ARG A C 1
ATOM 555 O O . ARG A 1 72 ? 7.842 -9.249 7.188 1.00 98.31 72 ARG A O 1
ATOM 562 N N . ILE A 1 73 ? 7.295 -9.064 5.007 1.00 98.50 73 ILE A N 1
ATOM 563 C CA . ILE A 1 73 ? 5.958 -8.489 5.193 1.00 98.50 73 ILE A CA 1
ATOM 564 C C . ILE A 1 73 ? 5.065 -9.466 5.953 1.00 98.50 73 ILE A C 1
ATOM 566 O O . ILE A 1 73 ? 4.469 -9.090 6.959 1.00 98.50 73 ILE A O 1
ATOM 570 N N . ALA A 1 74 ? 5.023 -10.733 5.530 1.00 98.38 74 ALA A N 1
ATOM 571 C CA . ALA A 1 74 ? 4.198 -11.742 6.183 1.00 98.38 74 ALA A CA 1
ATOM 572 C C . ALA A 1 74 ? 4.557 -11.911 7.667 1.00 98.38 74 ALA A C 1
ATOM 574 O O . ALA A 1 74 ? 3.666 -11.927 8.517 1.00 98.38 74 ALA A O 1
ATOM 575 N N . ARG A 1 75 ? 5.858 -11.976 7.995 1.00 98.38 75 ARG A N 1
ATOM 576 C CA . ARG A 1 75 ? 6.330 -12.044 9.388 1.00 98.38 75 ARG A CA 1
ATOM 577 C C . ARG A 1 75 ? 6.010 -10.780 10.177 1.00 98.38 75 ARG A C 1
ATOM 579 O O . ARG A 1 75 ? 5.601 -10.890 11.326 1.00 98.38 75 ARG A O 1
ATOM 586 N N . TRP A 1 76 ? 6.188 -9.602 9.580 1.00 98.12 76 TRP A N 1
ATOM 587 C CA . TRP A 1 76 ? 5.875 -8.337 10.241 1.00 98.12 76 TRP A CA 1
ATOM 588 C C . TRP A 1 76 ? 4.386 -8.257 10.588 1.00 98.12 76 TRP A C 1
ATOM 590 O O . TRP A 1 76 ? 4.056 -8.036 11.746 1.00 98.12 76 TRP A O 1
ATOM 600 N N . ILE A 1 77 ? 3.494 -8.563 9.642 1.00 97.62 77 ILE A N 1
ATOM 601 C CA . ILE A 1 77 ? 2.043 -8.609 9.880 1.00 97.62 77 ILE A CA 1
ATOM 602 C C . ILE A 1 77 ? 1.695 -9.643 10.958 1.00 97.62 77 ILE A C 1
ATOM 604 O O . ILE A 1 77 ? 0.964 -9.334 11.894 1.00 97.62 77 ILE A O 1
ATOM 608 N N . ALA A 1 78 ? 2.246 -10.856 10.862 1.00 96.75 78 ALA A N 1
ATOM 609 C CA . ALA A 1 78 ? 1.969 -11.936 11.808 1.00 96.75 78 ALA A CA 1
ATOM 610 C C . ALA A 1 78 ? 2.508 -11.683 13.227 1.00 96.75 78 ALA A C 1
ATOM 612 O O . ALA A 1 78 ? 2.119 -12.397 14.150 1.00 96.75 78 ALA A O 1
ATOM 613 N N . SER A 1 79 ? 3.396 -10.700 13.409 1.00 96.75 79 SER A N 1
ATOM 614 C CA . SER A 1 79 ? 3.924 -10.347 14.729 1.00 96.75 79 SER A CA 1
ATOM 615 C C . SER A 1 79 ? 2.908 -9.608 15.607 1.00 96.75 79 SER A C 1
ATOM 617 O O . SER A 1 79 ? 3.068 -9.564 16.826 1.00 96.75 79 SER A O 1
ATOM 619 N N . PHE A 1 80 ? 1.845 -9.060 15.010 1.00 96.56 80 PHE A N 1
ATOM 620 C CA . PHE A 1 80 ? 0.783 -8.377 15.738 1.00 96.56 80 PHE A CA 1
ATOM 621 C C . PHE A 1 80 ? -0.302 -9.364 16.212 1.00 96.56 80 PHE A C 1
ATOM 623 O O . PHE A 1 80 ? -0.628 -10.324 15.509 1.00 96.56 80 PHE A O 1
ATOM 630 N N . PRO A 1 81 ? -0.918 -9.140 17.387 1.00 94.69 81 PRO A N 1
ATOM 631 C CA . PRO A 1 81 ? -1.979 -10.005 17.893 1.00 94.69 81 PRO A CA 1
ATOM 632 C C . PRO A 1 81 ? -3.335 -9.741 17.214 1.00 94.69 81 PRO A C 1
ATOM 634 O O . PRO A 1 81 ? -3.616 -8.652 16.711 1.00 94.69 81 PRO A O 1
ATOM 637 N N . GLY A 1 82 ? -4.231 -10.729 17.286 1.00 94.44 82 GLY A N 1
ATOM 638 C CA . GLY A 1 82 ? -5.621 -10.597 16.835 1.00 94.44 82 GLY A CA 1
ATOM 639 C C . GLY A 1 82 ? -5.803 -10.694 15.318 1.00 94.44 82 GLY A C 1
ATOM 640 O O . GLY A 1 82 ? -4.921 -11.157 14.607 1.00 94.44 82 GLY A O 1
ATOM 641 N N . ARG A 1 83 ? -6.995 -10.330 14.826 1.00 96.38 83 ARG A N 1
ATOM 642 C CA . ARG A 1 83 ? -7.285 -10.257 13.383 1.00 96.38 83 ARG A CA 1
ATOM 643 C C . ARG A 1 83 ? -6.953 -8.868 12.844 1.00 96.38 83 ARG A C 1
ATOM 645 O O . ARG A 1 83 ? -7.112 -7.861 13.548 1.00 96.38 83 ARG A O 1
ATOM 652 N N . HIS A 1 84 ? -6.533 -8.824 11.587 1.00 96.88 84 HIS A N 1
ATOM 653 C CA . HIS A 1 84 ? -6.092 -7.604 10.925 1.00 96.88 84 HIS A CA 1
ATOM 654 C C . HIS A 1 84 ? -6.883 -7.340 9.648 1.00 96.88 84 HIS A C 1
ATOM 656 O O . HIS A 1 84 ? -7.270 -8.280 8.952 1.00 96.88 84 HIS A O 1
ATOM 662 N N . THR A 1 85 ? -7.057 -6.064 9.323 1.00 97.69 85 THR A N 1
ATOM 663 C CA . THR A 1 85 ? -7.721 -5.606 8.098 1.00 97.69 85 THR A CA 1
ATOM 664 C C . THR A 1 85 ? -6.849 -4.553 7.431 1.00 97.69 85 THR A C 1
ATOM 666 O O . THR A 1 85 ? -6.307 -3.683 8.113 1.00 97.69 85 THR A O 1
ATOM 669 N N . LEU A 1 86 ? -6.693 -4.651 6.111 1.00 97.94 86 LEU A N 1
ATOM 670 C CA . LEU A 1 86 ? -6.000 -3.635 5.321 1.00 97.94 86 LEU A CA 1
ATOM 671 C C . LEU A 1 86 ? -6.902 -2.419 5.121 1.00 97.94 86 LEU A C 1
ATOM 673 O O . LEU A 1 86 ? -8.108 -2.574 4.934 1.00 97.94 86 LEU A O 1
ATOM 677 N N . VAL A 1 87 ? -6.299 -1.239 5.103 1.00 97.69 87 VAL A N 1
ATOM 678 C CA . VAL A 1 87 ? -6.902 0.015 4.663 1.00 97.69 87 VAL A CA 1
ATOM 679 C C . VAL A 1 87 ? -6.078 0.536 3.495 1.00 97.69 87 VAL A C 1
ATOM 681 O O . VAL A 1 87 ? -4.868 0.676 3.646 1.00 97.69 87 VAL A O 1
ATOM 684 N N . ASN A 1 88 ? -6.719 0.815 2.368 1.00 95.69 88 ASN A N 1
ATOM 685 C CA . ASN A 1 88 ? -6.134 1.516 1.219 1.00 95.69 88 ASN A CA 1
ATOM 686 C C . ASN A 1 88 ? -7.028 2.705 0.851 1.00 95.69 88 ASN A C 1
ATOM 688 O O . ASN A 1 88 ? -8.181 2.771 1.286 1.00 95.69 88 ASN A O 1
ATOM 692 N N . ASP A 1 89 ? -6.507 3.641 0.072 1.00 90.31 89 ASP A N 1
ATOM 693 C CA . ASP A 1 89 ? -7.296 4.725 -0.514 1.00 90.31 89 ASP A CA 1
ATOM 694 C C . ASP A 1 89 ? -7.738 4.436 -1.950 1.00 90.31 89 ASP A C 1
ATOM 696 O O . ASP A 1 89 ? -8.611 5.137 -2.465 1.00 90.31 89 ASP A O 1
ATOM 700 N N . HIS A 1 90 ? -7.227 3.360 -2.560 1.00 84.06 90 HIS A N 1
ATOM 701 C CA . HIS A 1 90 ? -7.574 2.972 -3.915 1.00 84.06 90 HIS A CA 1
ATOM 702 C C . HIS A 1 90 ? -7.862 1.457 -4.067 1.00 84.06 90 HIS A C 1
ATOM 704 O O . HIS A 1 90 ? -6.959 0.619 -3.994 1.00 84.06 90 HIS A O 1
ATOM 710 N N . PRO A 1 91 ? -9.114 1.055 -4.371 1.00 74.62 91 PRO A N 1
ATOM 711 C CA . PRO A 1 91 ? -9.559 -0.337 -4.237 1.00 74.62 91 PRO A CA 1
ATOM 712 C C . PRO A 1 91 ? -8.938 -1.323 -5.236 1.00 74.62 91 PRO A C 1
ATOM 714 O O . PRO A 1 91 ? -8.968 -2.528 -4.991 1.00 74.62 91 PRO A O 1
ATOM 717 N N . TRP A 1 92 ? -8.432 -0.848 -6.378 1.00 81.88 92 TRP A N 1
ATOM 718 C CA . TRP A 1 92 ? -8.118 -1.723 -7.516 1.00 81.88 92 TRP A CA 1
ATOM 719 C C . TRP A 1 92 ? -6.675 -2.222 -7.588 1.00 81.88 92 TRP A C 1
ATOM 721 O O . TRP A 1 92 ? -6.440 -3.208 -8.273 1.00 81.88 92 TRP A O 1
ATOM 731 N N . PHE A 1 93 ? -5.712 -1.579 -6.923 1.00 90.00 93 PHE A N 1
ATOM 732 C CA . PHE A 1 93 ? -4.292 -1.882 -7.158 1.00 90.00 93 PHE A CA 1
ATOM 733 C C . PHE A 1 93 ? -3.591 -2.438 -5.921 1.00 90.00 93 PHE A C 1
ATOM 735 O O . PHE A 1 93 ? -3.102 -3.567 -5.959 1.00 90.00 93 PHE A O 1
ATOM 742 N N . ASP A 1 94 ? -3.573 -1.703 -4.809 1.00 94.19 94 ASP A N 1
ATOM 743 C CA . ASP A 1 94 ? -2.667 -1.993 -3.689 1.00 94.19 94 ASP A CA 1
ATOM 744 C C . ASP A 1 94 ? -2.842 -3.396 -3.105 1.00 94.19 94 ASP A C 1
ATOM 746 O O . ASP A 1 94 ? -1.880 -4.140 -2.891 1.00 94.19 94 ASP A O 1
ATOM 750 N N . VAL A 1 95 ? -4.095 -3.788 -2.867 1.00 94.69 95 VAL A N 1
ATOM 751 C CA . VAL A 1 95 ? -4.418 -5.086 -2.263 1.00 94.69 95 VAL A CA 1
ATOM 752 C C . VAL A 1 95 ? -4.140 -6.228 -3.232 1.00 94.69 95 VAL A C 1
ATOM 754 O O . VAL A 1 95 ? -3.684 -7.289 -2.798 1.00 94.69 95 VAL A O 1
ATOM 757 N N . GLU A 1 96 ? -4.373 -6.029 -4.529 1.00 95.19 96 GLU A N 1
ATOM 758 C CA . GLU A 1 96 ? -4.064 -7.028 -5.552 1.00 95.19 96 GLU A CA 1
ATOM 759 C C . GLU A 1 96 ? -2.547 -7.216 -5.681 1.00 95.19 96 GLU A C 1
ATOM 761 O O . GLU A 1 96 ? -2.053 -8.344 -5.622 1.00 95.19 96 GLU A O 1
ATOM 766 N N . LEU A 1 97 ? -1.785 -6.123 -5.757 1.00 97.31 97 LEU A N 1
ATOM 767 C CA . LEU A 1 97 ? -0.325 -6.154 -5.839 1.00 97.31 97 LEU A CA 1
ATOM 768 C C . LEU A 1 97 ? 0.304 -6.808 -4.603 1.00 97.31 97 LEU A C 1
ATOM 770 O O . LEU A 1 97 ? 1.196 -7.655 -4.738 1.00 97.31 97 LEU A O 1
ATOM 774 N N . LEU A 1 98 ? -0.195 -6.488 -3.405 1.00 97.38 98 LEU A N 1
ATOM 775 C CA . LEU A 1 98 ? 0.214 -7.154 -2.170 1.00 97.38 98 LEU A CA 1
ATOM 776 C C . LEU A 1 98 ? -0.155 -8.644 -2.187 1.00 97.38 98 LEU A C 1
ATOM 778 O O . LEU A 1 98 ? 0.668 -9.487 -1.828 1.00 97.38 98 LEU A O 1
ATOM 782 N N . SER A 1 99 ? -1.370 -8.987 -2.622 1.00 96.69 99 SER A N 1
ATOM 783 C CA . SER A 1 99 ? -1.829 -10.379 -2.719 1.00 96.69 99 SER A CA 1
ATOM 784 C C . SER A 1 99 ? -0.954 -11.197 -3.665 1.00 96.69 99 SER A C 1
ATOM 786 O O . SER A 1 99 ? -0.551 -12.305 -3.310 1.00 96.69 99 SER A O 1
ATOM 788 N N . ASN A 1 100 ? -0.590 -10.628 -4.814 1.00 97.12 100 ASN A N 1
ATOM 789 C CA . ASN A 1 100 ? 0.295 -11.241 -5.802 1.00 97.12 100 ASN A CA 1
ATOM 790 C C . ASN A 1 100 ? 1.728 -11.406 -5.279 1.00 97.12 100 ASN A C 1
ATOM 792 O O . ASN A 1 100 ? 2.387 -12.398 -5.591 1.00 97.12 100 ASN A O 1
ATOM 796 N N . LEU A 1 101 ? 2.228 -10.461 -4.476 1.00 98.12 101 LEU A N 1
ATOM 797 C CA . LEU A 1 101 ? 3.536 -10.595 -3.834 1.00 98.12 101 LEU A CA 1
ATOM 798 C C . LEU A 1 101 ? 3.537 -11.697 -2.766 1.00 98.12 101 LEU A C 1
ATOM 800 O O . LEU A 1 101 ? 4.475 -12.491 -2.706 1.00 98.12 101 LEU A O 1
ATOM 804 N N . LEU A 1 102 ? 2.517 -11.725 -1.905 1.00 98.06 102 LEU A N 1
ATOM 805 C CA . LEU A 1 102 ? 2.457 -12.657 -0.781 1.00 98.06 102 LEU A CA 1
ATOM 806 C C . LEU A 1 102 ? 2.116 -14.080 -1.229 1.00 98.06 102 LEU A C 1
ATOM 808 O O . LEU A 1 102 ? 2.686 -15.028 -0.694 1.00 98.06 102 LEU A O 1
ATOM 812 N N . GLY A 1 103 ? 1.207 -14.253 -2.190 1.00 96.81 103 GLY A N 1
ATOM 813 C CA . GLY A 1 103 ? 0.768 -15.567 -2.658 1.00 96.81 103 GLY A CA 1
ATOM 814 C C . GLY A 1 103 ? 0.360 -16.484 -1.498 1.00 96.81 103 GLY A C 1
ATOM 815 O O . GLY A 1 103 ? -0.522 -16.159 -0.697 1.00 96.81 103 GLY A O 1
ATOM 816 N N . SER A 1 104 ? 1.036 -17.629 -1.378 1.00 95.38 104 SER A N 1
ATOM 817 C CA . SER A 1 104 ? 0.830 -18.595 -0.289 1.00 95.38 104 SER A CA 1
ATOM 818 C C . SER A 1 104 ? 1.351 -18.130 1.077 1.00 95.38 104 SER A C 1
ATOM 820 O O . SER A 1 104 ? 0.975 -18.707 2.093 1.00 95.38 104 SER A O 1
ATOM 822 N N . ALA A 1 105 ? 2.167 -17.073 1.134 1.00 96.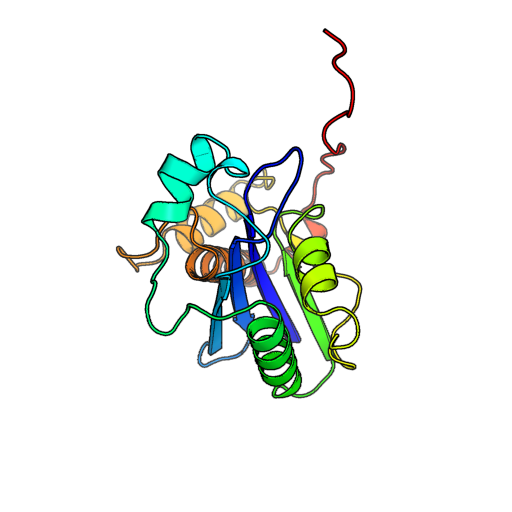19 105 ALA A N 1
ATOM 823 C CA . ALA A 1 105 ? 2.648 -16.464 2.374 1.00 96.19 105 ALA A CA 1
ATOM 824 C C . ALA A 1 105 ? 1.639 -15.483 3.003 1.00 96.19 105 ALA A C 1
ATOM 826 O O . ALA A 1 105 ? 1.990 -14.769 3.944 1.00 96.19 105 ALA A O 1
ATOM 827 N N . TRP A 1 106 ? 0.399 -15.419 2.502 1.00 97.62 106 TRP A N 1
ATOM 828 C CA . TRP A 1 106 ? -0.648 -14.572 3.076 1.00 97.62 106 TRP A CA 1
ATOM 829 C C . TRP A 1 106 ? -0.866 -14.878 4.573 1.00 97.62 106 TRP A C 1
ATOM 831 O O . TRP A 1 106 ? -1.180 -16.022 4.917 1.00 97.62 106 TRP A O 1
ATOM 841 N N . PRO A 1 107 ? -0.736 -13.891 5.482 1.00 97.31 107 PRO A N 1
ATOM 842 C CA . PRO A 1 107 ? -0.874 -14.134 6.915 1.00 97.31 107 PRO A CA 1
ATOM 843 C C . PRO A 1 107 ? -2.271 -14.635 7.292 1.00 97.31 107 PRO A C 1
ATOM 845 O O . PRO A 1 107 ? -3.276 -14.012 6.961 1.00 97.31 107 PRO A O 1
ATOM 848 N N . ALA A 1 108 ? -2.346 -15.721 8.067 1.00 96.62 108 ALA A N 1
ATOM 849 C CA . ALA A 1 108 ? -3.612 -16.373 8.427 1.00 96.62 108 ALA A CA 1
ATOM 850 C C . ALA A 1 108 ? -4.619 -15.454 9.149 1.00 96.62 108 ALA A C 1
ATOM 852 O O . ALA A 1 108 ? -5.829 -15.651 9.058 1.00 96.62 108 ALA A O 1
ATOM 853 N N . ARG A 1 109 ? -4.126 -14.445 9.880 1.00 96.94 109 ARG A N 1
ATOM 854 C CA . ARG A 1 109 ? -4.960 -13.488 10.625 1.00 96.94 109 ARG A CA 1
ATOM 855 C C . ARG A 1 109 ? -5.287 -12.214 9.840 1.00 96.94 109 ARG A C 1
ATOM 857 O O . ARG A 1 109 ? -6.028 -11.378 10.356 1.00 96.94 109 ARG A O 1
ATOM 864 N N . LEU A 1 110 ? -4.764 -12.061 8.622 1.00 97.88 110 LEU A N 1
ATOM 865 C CA . LEU A 1 110 ? -5.047 -10.926 7.748 1.00 97.88 110 LEU A CA 1
ATOM 866 C C . LEU A 1 110 ? -6.285 -11.218 6.893 1.00 97.88 110 LEU A C 1
ATOM 868 O O . LEU A 1 110 ? -6.314 -12.181 6.125 1.00 97.88 110 LEU A O 1
ATOM 872 N N . SER A 1 111 ? -7.309 -10.380 7.028 1.00 96.44 111 SER A N 1
ATOM 873 C CA . SER A 1 111 ? -8.512 -10.428 6.198 1.00 96.44 111 SER A CA 1
ATOM 874 C C . SER A 1 111 ? -8.168 -10.281 4.716 1.00 96.44 111 SER A C 1
ATOM 876 O O . SER A 1 111 ? -7.388 -9.407 4.356 1.00 96.44 111 SER A O 1
ATOM 878 N N . ARG A 1 112 ? -8.799 -11.094 3.857 1.00 92.00 112 ARG A N 1
ATOM 879 C CA . ARG A 1 112 ? -8.752 -10.941 2.388 1.00 92.00 112 ARG A CA 1
ATOM 880 C C . ARG A 1 112 ? -9.527 -9.714 1.900 1.00 92.00 112 ARG A C 1
ATOM 882 O O . ARG A 1 112 ? -9.283 -9.245 0.800 1.00 92.00 112 ARG A O 1
ATOM 889 N N . GLN A 1 113 ? -10.463 -9.223 2.710 1.00 91.81 113 GLN A N 1
ATOM 890 C CA . GLN A 1 113 ? -11.190 -7.986 2.452 1.00 91.81 113 GLN A CA 1
ATOM 891 C C . GLN A 1 113 ? -10.444 -6.811 3.083 1.00 91.81 113 GLN A C 1
ATOM 893 O O . GLN A 1 113 ? -10.028 -6.898 4.245 1.00 91.81 113 GLN A O 1
ATOM 898 N N . SER A 1 114 ? -10.318 -5.723 2.329 1.00 94.56 114 SER A N 1
ATOM 899 C CA . SER A 1 114 ? -9.833 -4.430 2.807 1.00 94.56 114 SER A CA 1
ATOM 900 C C . SER A 1 114 ? -10.986 -3.471 3.075 1.00 94.56 114 SER A C 1
ATOM 902 O O . SER A 1 114 ? -12.059 -3.590 2.487 1.00 94.56 114 SER A O 1
ATOM 904 N N . GLN A 1 115 ? -10.729 -2.479 3.915 1.00 95.38 115 GLN A N 1
ATOM 905 C CA . GLN A 1 115 ? -11.509 -1.252 3.953 1.00 95.38 115 GLN A CA 1
ATOM 906 C C . GLN A 1 115 ? -10.876 -0.229 3.014 1.00 95.38 115 GLN A C 1
ATOM 908 O O . GLN A 1 115 ? -9.657 -0.201 2.846 1.00 95.38 115 GLN A O 1
ATOM 913 N N . VAL A 1 116 ? -11.711 0.591 2.392 1.00 93.75 116 VAL A N 1
ATOM 914 C CA . VAL A 1 116 ? -11.275 1.607 1.436 1.00 93.75 116 VAL A CA 1
ATOM 915 C C . VAL A 1 116 ? -11.660 2.960 2.004 1.00 93.75 116 VAL A C 1
ATOM 917 O O . VAL A 1 116 ? -12.793 3.149 2.444 1.00 93.75 116 VAL A O 1
ATOM 920 N N . PHE A 1 117 ? -10.723 3.897 2.013 1.00 93.81 117 PHE A N 1
ATOM 921 C CA . PHE A 1 117 ? -10.987 5.273 2.398 1.00 93.81 117 PHE A CA 1
ATOM 922 C C . PHE A 1 117 ? -10.256 6.213 1.452 1.00 93.81 117 PHE A C 1
ATOM 924 O O . PHE A 1 117 ? -9.063 6.428 1.621 1.00 93.81 117 PHE A O 1
ATOM 931 N N . ASP A 1 118 ? -10.987 6.776 0.488 1.00 91.62 118 ASP A N 1
ATOM 932 C CA . ASP A 1 118 ? -10.485 7.816 -0.410 1.00 91.62 118 ASP A CA 1
ATOM 933 C C . ASP A 1 118 ? -10.692 9.184 0.256 1.00 91.62 118 ASP A C 1
ATOM 935 O O . ASP A 1 118 ? -11.814 9.707 0.256 1.00 91.62 118 ASP A O 1
ATOM 939 N N . PRO A 1 119 ? -9.647 9.815 0.819 1.00 89.19 119 PRO A N 1
ATOM 940 C CA . PRO A 1 119 ? -9.830 11.080 1.497 1.00 89.19 119 PRO A CA 1
ATOM 941 C C . PRO A 1 119 ? -9.876 12.258 0.503 1.00 89.19 119 PRO A C 1
ATOM 943 O O . PRO A 1 119 ? -10.126 13.388 0.915 1.00 89.19 119 PRO A O 1
ATOM 946 N N . ASN A 1 120 ? -9.634 12.038 -0.797 1.00 87.44 120 ASN A N 1
ATOM 947 C CA . ASN A 1 120 ? -9.841 13.040 -1.852 1.00 87.44 120 ASN A CA 1
ATOM 948 C C . ASN A 1 120 ? -11.295 13.070 -2.350 1.00 87.44 120 ASN A C 1
ATOM 950 O O . ASN A 1 120 ? -11.720 14.078 -2.912 1.00 87.44 120 ASN A O 1
ATOM 954 N N . GLY A 1 121 ? -12.056 11.994 -2.136 1.00 86.25 121 GLY A N 1
ATOM 955 C CA . GLY A 1 121 ? -13.471 11.900 -2.498 1.00 86.25 121 GLY A CA 1
ATOM 956 C C . GLY A 1 121 ? -14.435 12.567 -1.510 1.00 86.25 121 GLY A C 1
ATOM 957 O O . GLY A 1 121 ? -15.618 12.709 -1.816 1.00 86.25 121 GLY A O 1
ATOM 958 N N . VAL A 1 122 ? -13.962 12.989 -0.333 1.00 88.19 122 VAL A N 1
ATOM 959 C CA . VAL A 1 122 ? -14.820 13.553 0.721 1.00 88.19 122 VAL A CA 1
ATOM 960 C C . VAL A 1 122 ? -15.249 14.984 0.387 1.00 88.19 122 VAL A C 1
ATOM 962 O O . VAL A 1 122 ? -14.410 15.867 0.212 1.00 88.19 122 VAL A O 1
ATOM 965 N N . ARG A 1 123 ? -16.568 15.221 0.349 1.00 87.12 123 ARG A N 1
ATOM 966 C CA . ARG A 1 123 ? -17.170 16.537 0.055 1.00 87.12 123 ARG A CA 1
ATOM 967 C C . ARG A 1 123 ? -17.632 17.326 1.277 1.00 87.12 123 ARG A C 1
ATOM 969 O O . ARG A 1 123 ? -17.810 18.537 1.172 1.00 87.12 123 ARG A O 1
ATOM 976 N N . ASP A 1 124 ? -17.814 16.666 2.419 1.00 92.50 124 ASP A N 1
ATOM 977 C CA . ASP A 1 124 ? -18.133 17.346 3.674 1.00 92.50 124 ASP A CA 1
ATOM 978 C C . ASP A 1 124 ? -17.006 18.323 4.043 1.00 92.50 124 ASP A C 1
ATOM 980 O O . ASP A 1 124 ? -15.838 17.938 4.123 1.00 92.50 124 ASP A O 1
ATOM 984 N N . TYR A 1 125 ? -17.354 19.596 4.239 1.00 91.69 125 TYR A N 1
ATOM 985 C CA . TYR A 1 125 ? -16.383 20.672 4.430 1.00 91.69 125 TYR A CA 1
ATOM 986 C C . TYR A 1 125 ? -15.580 20.538 5.731 1.00 91.69 125 TYR A C 1
ATOM 988 O O . TYR A 1 125 ? -14.374 20.805 5.744 1.00 91.69 125 TYR A O 1
ATOM 996 N N . GLU A 1 126 ? -16.227 20.118 6.820 1.00 93.00 126 GLU A N 1
ATOM 997 C CA . GLU A 1 126 ? -15.573 19.939 8.117 1.00 93.00 126 GLU A CA 1
ATOM 998 C C . GLU A 1 126 ? -14.550 18.803 8.023 1.00 93.00 126 GLU A C 1
ATOM 1000 O O . GLU A 1 126 ? -13.382 18.963 8.396 1.00 93.00 126 GLU A O 1
ATOM 1005 N N . ILE A 1 127 ? -14.958 17.683 7.423 1.00 93.25 127 ILE A N 1
ATOM 1006 C CA . ILE A 1 127 ? -14.079 16.531 7.231 1.00 93.25 127 ILE A CA 1
ATOM 1007 C C . ILE A 1 127 ? -12.944 16.868 6.258 1.00 93.25 127 ILE A C 1
ATOM 1009 O O . ILE A 1 127 ? -11.783 16.580 6.553 1.00 93.25 127 ILE A O 1
ATOM 1013 N N . ALA A 1 128 ? -13.233 17.522 5.131 1.00 91.62 128 ALA A N 1
ATOM 1014 C CA . ALA A 1 128 ? -12.221 17.936 4.160 1.00 91.62 128 ALA A CA 1
ATOM 1015 C C . ALA A 1 128 ? -11.166 18.864 4.790 1.00 91.62 128 ALA A C 1
ATOM 1017 O O . ALA A 1 128 ? -9.966 18.708 4.541 1.00 91.62 128 ALA A O 1
ATOM 1018 N N . THR A 1 129 ? -11.592 19.778 5.665 1.00 92.44 129 THR A N 1
ATOM 1019 C CA . THR A 1 129 ? -10.692 20.661 6.420 1.00 92.44 129 THR A CA 1
ATOM 1020 C C . THR A 1 129 ? -9.803 19.861 7.374 1.00 92.44 129 THR A C 1
ATOM 1022 O O . THR A 1 129 ? -8.580 20.023 7.369 1.00 92.44 129 THR A O 1
ATOM 1025 N N . ALA A 1 130 ? -10.371 18.930 8.145 1.00 92.81 130 ALA A N 1
ATOM 1026 C CA . ALA A 1 130 ? -9.592 18.068 9.035 1.00 92.81 130 ALA A CA 1
ATOM 1027 C C . ALA A 1 130 ? -8.575 17.200 8.271 1.00 92.81 130 ALA A C 1
ATOM 1029 O O . ALA A 1 130 ? -7.417 17.081 8.683 1.00 92.81 130 ALA A O 1
ATOM 1030 N N . LEU A 1 131 ? -8.971 16.647 7.121 1.00 92.38 131 LEU A N 1
ATOM 1031 C CA . LEU A 1 131 ? -8.095 15.873 6.240 1.00 92.38 131 LEU A CA 1
ATOM 1032 C C . LEU A 1 131 ? -6.932 16.710 5.709 1.00 92.38 131 LEU A C 1
ATOM 1034 O O . LEU A 1 131 ? -5.787 16.252 5.723 1.00 92.38 131 LEU A O 1
ATOM 1038 N N . HIS A 1 132 ? -7.202 17.944 5.284 1.00 89.38 132 HIS A N 1
ATOM 1039 C CA . HIS A 1 132 ? -6.175 18.875 4.831 1.00 89.38 132 HIS A CA 1
ATOM 1040 C C . HIS A 1 132 ? -5.097 19.103 5.903 1.00 89.38 132 HIS A C 1
ATOM 1042 O O . HIS A 1 132 ? -3.901 18.990 5.617 1.00 89.38 132 HIS A O 1
ATOM 1048 N N . HIS A 1 133 ? -5.507 19.356 7.149 1.00 89.38 133 HIS A N 1
ATOM 1049 C CA . HIS A 1 133 ? -4.580 19.537 8.268 1.00 89.38 133 HIS A CA 1
ATOM 1050 C C . HIS A 1 133 ? -3.807 18.255 8.607 1.00 89.38 133 HIS A C 1
ATOM 1052 O O . HIS A 1 133 ? -2.590 18.297 8.783 1.00 89.38 133 HIS A O 1
ATOM 1058 N N . ALA A 1 134 ? -4.481 17.104 8.642 1.00 88.75 134 ALA A N 1
ATOM 1059 C CA . ALA A 1 134 ? -3.861 15.824 8.985 1.00 88.75 134 ALA A CA 1
ATOM 1060 C C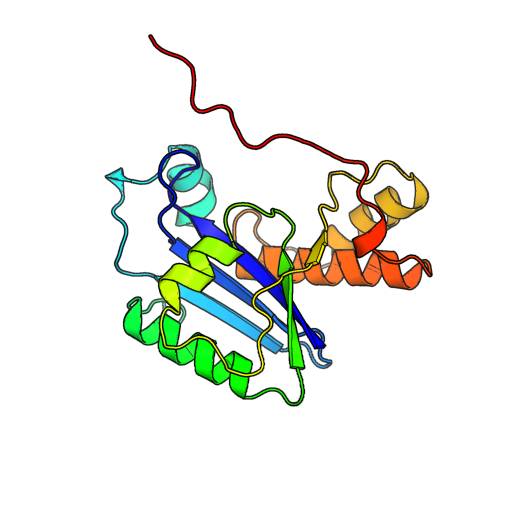 . ALA A 1 134 ? -2.813 15.360 7.956 1.00 88.75 134 ALA A C 1
ATOM 1062 O O . ALA A 1 134 ? -1.771 14.790 8.307 1.00 88.75 134 ALA A O 1
ATOM 1063 N N . ARG A 1 135 ? -3.068 15.619 6.670 1.00 82.94 135 ARG A N 1
ATOM 1064 C CA . ARG A 1 135 ? -2.177 15.254 5.557 1.00 82.94 135 ARG A CA 1
ATOM 1065 C C . ARG A 1 135 ? -0.948 16.151 5.472 1.00 82.94 135 ARG A C 1
ATOM 1067 O O . ARG A 1 135 ? 0.130 15.649 5.163 1.00 82.94 135 ARG A O 1
ATOM 1074 N N . ARG A 1 136 ? -1.094 17.430 5.834 1.00 74.44 136 ARG A N 1
ATOM 1075 C CA . ARG A 1 136 ? 0.000 18.406 5.972 1.00 74.44 136 ARG A CA 1
ATOM 1076 C C . ARG A 1 136 ? 0.853 18.229 7.231 1.00 74.44 136 ARG A C 1
ATOM 1078 O O . ARG A 1 136 ? 1.672 19.105 7.491 1.00 74.44 136 ARG A O 1
ATOM 1085 N N . GLY A 1 137 ? 0.647 17.158 8.012 1.00 58.41 137 GLY A N 1
ATOM 1086 C CA . GLY A 1 137 ? 1.342 16.921 9.282 1.00 58.41 137 GLY A CA 1
ATOM 1087 C C . GLY A 1 137 ? 2.822 17.320 9.231 1.00 58.41 137 GLY A C 1
ATOM 1088 O O . GLY A 1 137 ? 3.460 17.109 8.208 1.00 58.41 137 GLY A O 1
ATOM 1089 N N . HIS A 1 138 ? 3.322 17.899 10.329 1.00 51.69 138 HIS A N 1
ATOM 1090 C CA . HIS A 1 138 ? 4.578 18.661 10.512 1.00 51.69 138 HIS A CA 1
ATOM 1091 C C . HIS A 1 138 ? 5.896 18.081 9.949 1.00 51.69 138 HIS A C 1
ATOM 1093 O O . HIS A 1 138 ? 6.953 18.688 10.119 1.00 51.69 138 HIS A O 1
ATOM 1099 N N . ASP A 1 139 ? 5.870 16.922 9.305 1.00 60.72 139 ASP A N 1
ATOM 1100 C CA . ASP A 1 139 ? 7.015 16.313 8.659 1.00 60.72 139 ASP A CA 1
ATOM 1101 C C . ASP A 1 139 ? 7.258 16.931 7.275 1.00 60.72 139 ASP A C 1
ATOM 1103 O O . ASP A 1 139 ? 6.744 16.477 6.251 1.00 60.72 139 ASP A O 1
ATOM 1107 N N . VAL A 1 140 ? 8.088 17.975 7.254 1.00 58.56 140 VAL A N 1
ATOM 1108 C CA . VAL A 1 140 ? 8.590 18.632 6.033 1.00 58.56 140 VAL A CA 1
ATOM 1109 C C . VAL A 1 140 ? 9.332 17.680 5.083 1.00 58.56 140 VAL A C 1
ATOM 1111 O O . VAL A 1 140 ? 9.648 18.076 3.964 1.00 58.56 140 VAL A O 1
ATOM 1114 N N . ARG A 1 141 ? 9.631 16.444 5.510 1.00 62.88 141 ARG A N 1
ATOM 1115 C CA . ARG A 1 141 ? 10.312 15.428 4.700 1.00 62.88 141 ARG A CA 1
ATOM 1116 C C . ARG A 1 141 ? 9.364 14.419 4.060 1.00 62.88 141 ARG A C 1
ATOM 1118 O O . ARG A 1 141 ? 9.837 13.621 3.258 1.00 62.88 141 ARG A O 1
ATOM 1125 N N . ALA A 1 142 ? 8.067 14.434 4.382 1.00 70.25 142 ALA A N 1
ATOM 1126 C CA . ALA A 1 142 ? 7.120 13.484 3.808 1.00 70.25 142 ALA A CA 1
ATOM 1127 C C . ALA A 1 142 ? 7.016 13.691 2.287 1.00 70.25 142 ALA A C 1
ATOM 1129 O O . ALA A 1 142 ? 6.512 14.718 1.823 1.00 70.25 142 ALA A O 1
ATOM 1130 N N . ARG A 1 143 ? 7.458 12.701 1.508 1.00 82.88 143 ARG A N 1
ATOM 1131 C CA . ARG A 1 143 ? 7.465 12.737 0.037 1.00 82.88 143 ARG A CA 1
ATOM 1132 C C . ARG A 1 143 ? 6.103 12.329 -0.495 1.00 82.88 143 ARG A C 1
ATOM 1134 O O . ARG A 1 143 ? 5.469 11.449 0.075 1.00 82.88 143 ARG A O 1
ATOM 1141 N N . LEU A 1 144 ? 5.592 13.022 -1.508 1.00 87.00 144 LEU A N 1
ATOM 1142 C CA . LEU A 1 144 ? 4.481 12.482 -2.302 1.00 87.00 144 LEU A CA 1
ATOM 1143 C C . LEU A 1 144 ? 5.021 11.335 -3.150 1.00 87.00 144 LEU A C 1
ATOM 1145 O O . LEU A 1 144 ? 6.186 11.399 -3.534 1.00 87.00 144 LEU A O 1
ATOM 1149 N N . HIS A 1 145 ? 4.191 10.333 -3.432 1.00 92.56 145 HIS A N 1
ATOM 1150 C CA . HIS A 1 145 ? 4.565 9.189 -4.267 1.00 92.56 145 HIS A CA 1
ATOM 1151 C C . HIS A 1 145 ? 5.692 8.352 -3.645 1.00 92.56 145 HIS A C 1
ATOM 1153 O O . HIS A 1 145 ? 6.673 7.962 -4.286 1.00 92.56 145 HIS A O 1
ATOM 1159 N N . HIS A 1 146 ? 5.575 8.157 -2.332 1.00 96.56 146 HIS A N 1
ATOM 1160 C CA . HIS A 1 146 ? 6.452 7.305 -1.550 1.00 96.56 146 HIS A CA 1
ATOM 1161 C C . HIS A 1 146 ? 5.587 6.462 -0.623 1.00 96.56 146 HIS A C 1
ATOM 1163 O O . HIS A 1 146 ? 5.086 6.963 0.388 1.00 96.56 146 HIS A O 1
ATOM 1169 N N . ALA A 1 147 ? 5.494 5.162 -0.909 1.00 97.50 147 ALA A N 1
ATOM 1170 C CA . ALA A 1 147 ? 4.502 4.302 -0.272 1.00 97.50 147 ALA A CA 1
ATOM 1171 C C . ALA A 1 147 ? 4.518 4.321 1.264 1.00 97.50 147 ALA A C 1
ATOM 1173 O O . ALA A 1 147 ? 3.481 4.298 1.925 1.00 97.50 147 ALA A O 1
ATOM 1174 N N . GLY A 1 148 ? 5.698 4.417 1.886 1.00 96.75 148 GLY A N 1
ATOM 1175 C CA . GLY A 1 148 ? 5.788 4.542 3.344 1.00 96.75 148 GLY A CA 1
ATOM 1176 C C . GLY A 1 148 ? 5.194 5.850 3.890 1.00 96.75 148 GLY A C 1
ATOM 1177 O O . GLY A 1 148 ? 4.587 5.854 4.962 1.00 96.75 148 GLY A O 1
ATOM 1178 N N . ASP A 1 149 ? 5.366 6.957 3.166 1.00 95.25 149 ASP A N 1
ATOM 1179 C CA . ASP A 1 149 ? 4.870 8.278 3.568 1.00 95.25 149 ASP A CA 1
ATOM 1180 C C . ASP A 1 149 ? 3.372 8.408 3.280 1.00 95.25 149 ASP A C 1
ATOM 1182 O O . ASP A 1 149 ? 2.634 8.948 4.112 1.00 95.25 149 ASP A O 1
ATOM 1186 N N . ASP A 1 150 ? 2.911 7.851 2.162 1.00 95.31 150 ASP A N 1
ATOM 1187 C CA . ASP A 1 150 ? 1.504 7.833 1.771 1.00 95.31 150 ASP A CA 1
ATOM 1188 C C . ASP A 1 150 ? 0.662 6.922 2.679 1.00 95.31 150 ASP A C 1
ATOM 1190 O O . ASP A 1 150 ? -0.349 7.375 3.225 1.00 95.31 150 ASP A O 1
ATOM 1194 N N . ALA A 1 151 ? 1.155 5.736 3.056 1.00 96.56 151 ALA A N 1
ATOM 1195 C CA . ALA A 1 151 ? 0.503 4.904 4.074 1.00 96.56 151 ALA A CA 1
ATOM 1196 C C . ALA A 1 151 ? 0.380 5.620 5.440 1.00 96.56 151 ALA A C 1
ATOM 1198 O O . ALA A 1 151 ? -0.637 5.509 6.138 1.00 96.56 151 ALA A O 1
ATOM 1199 N N . ARG A 1 152 ? 1.388 6.419 5.832 1.00 95.50 152 ARG A N 1
ATOM 1200 C CA . ARG A 1 152 ? 1.318 7.265 7.040 1.00 95.50 152 ARG A CA 1
ATOM 1201 C C . ARG A 1 152 ? 0.292 8.390 6.890 1.00 95.50 152 ARG A C 1
ATOM 1203 O O . ARG A 1 152 ? -0.434 8.681 7.845 1.00 95.50 152 ARG A O 1
ATOM 1210 N N . ARG A 1 153 ? 0.201 9.029 5.719 1.00 94.00 153 ARG A N 1
ATOM 1211 C CA . ARG A 1 153 ? -0.837 10.036 5.428 1.00 94.00 153 ARG A CA 1
ATOM 1212 C C . ARG A 1 153 ? -2.232 9.429 5.495 1.00 94.00 153 ARG A C 1
ATOM 1214 O O . ARG A 1 153 ? -3.121 10.058 6.073 1.00 94.00 153 ARG A O 1
ATOM 1221 N N . LEU A 1 154 ? -2.419 8.218 4.979 1.00 95.19 154 LEU A N 1
ATOM 1222 C CA . LEU A 1 154 ? -3.689 7.502 5.044 1.00 95.19 154 LEU A CA 1
ATOM 1223 C C . LEU A 1 154 ? -4.090 7.208 6.494 1.00 95.19 154 LEU A C 1
ATOM 1225 O O . LEU A 1 154 ? -5.207 7.537 6.900 1.00 95.19 154 LEU A O 1
ATOM 1229 N N . LYS A 1 155 ? -3.154 6.720 7.322 1.00 96.00 155 LYS A N 1
ATOM 1230 C CA . LYS A 1 155 ? -3.373 6.552 8.769 1.00 96.00 155 LYS A CA 1
ATOM 1231 C C . LYS A 1 155 ? -3.826 7.844 9.443 1.00 96.00 155 LYS A C 1
ATOM 1233 O O . LYS A 1 155 ? -4.809 7.841 10.185 1.00 96.00 155 LYS A O 1
ATOM 1238 N N . ARG A 1 156 ? -3.124 8.956 9.193 1.00 94.94 156 ARG A N 1
ATOM 1239 C CA . ARG A 1 156 ? -3.482 10.268 9.759 1.00 94.94 156 ARG A CA 1
ATOM 1240 C C . ARG A 1 156 ? -4.854 10.738 9.288 1.00 94.94 156 ARG A C 1
ATOM 1242 O O . ARG A 1 156 ? -5.602 11.299 10.080 1.00 94.94 156 ARG A O 1
ATOM 1249 N N . SER A 1 157 ? -5.195 10.469 8.033 1.00 94.94 157 SER A N 1
ATOM 1250 C CA . SER A 1 157 ? -6.489 10.819 7.445 1.00 94.94 157 SER A CA 1
ATOM 1251 C C . SER A 1 157 ? -7.629 10.064 8.137 1.00 94.94 157 SER A C 1
ATOM 1253 O O . SER A 1 157 ? -8.571 10.687 8.619 1.00 94.94 157 SER A O 1
ATOM 1255 N N . VAL A 1 158 ? -7.504 8.741 8.292 1.00 95.69 158 VAL A N 1
ATOM 1256 C CA . VAL A 1 158 ? -8.472 7.914 9.039 1.00 95.69 158 VAL A CA 1
ATOM 1257 C C . VAL A 1 158 ? -8.589 8.367 10.493 1.00 95.69 158 VAL A C 1
ATOM 1259 O O . VAL A 1 158 ? -9.696 8.477 11.022 1.00 95.69 158 VAL A O 1
ATOM 1262 N N . ALA A 1 159 ? -7.463 8.670 11.145 1.00 95.38 159 ALA A N 1
ATOM 1263 C CA . ALA A 1 159 ? -7.474 9.191 12.505 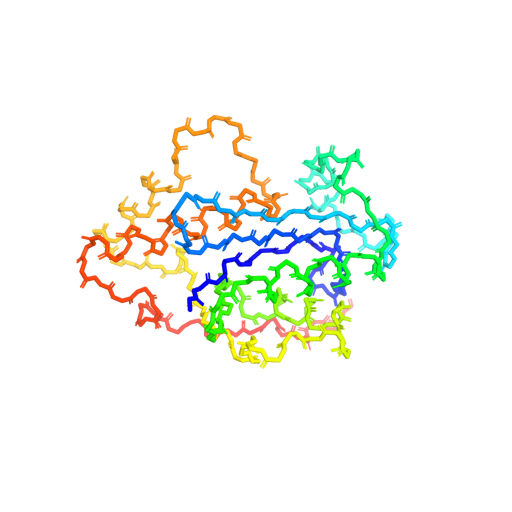1.00 95.38 159 ALA A CA 1
ATOM 1264 C C . ALA A 1 159 ? -8.234 10.523 12.588 1.00 95.38 159 ALA A C 1
ATOM 1266 O O . ALA A 1 159 ? -9.076 10.667 13.467 1.00 95.38 159 ALA A O 1
ATOM 1267 N N . ALA A 1 160 ? -7.995 11.467 11.677 1.00 95.25 160 ALA A N 1
ATOM 1268 C CA . ALA A 1 160 ? -8.651 12.775 11.681 1.00 95.25 160 ALA A CA 1
ATOM 1269 C C . ALA A 1 160 ? -10.177 12.666 11.585 1.00 95.25 160 ALA A C 1
ATOM 1271 O O . ALA A 1 160 ? -10.884 13.283 12.376 1.00 95.25 160 ALA A O 1
ATOM 1272 N N . VAL A 1 161 ? -10.684 11.810 10.695 1.00 95.94 161 VAL A N 1
ATOM 1273 C CA . VAL A 1 161 ? -12.127 11.549 10.585 1.00 95.94 161 VAL A CA 1
ATOM 1274 C C . VAL A 1 161 ? -12.696 10.979 11.887 1.00 95.94 161 VAL A C 1
ATOM 1276 O O . VAL A 1 161 ? -13.737 11.428 12.366 1.00 95.94 161 VAL A O 1
ATOM 1279 N N . ARG A 1 162 ? -11.988 10.027 12.506 1.00 95.81 162 ARG A N 1
ATOM 1280 C CA . ARG A 1 162 ? -12.404 9.442 13.789 1.00 95.81 162 ARG A CA 1
ATOM 1281 C C . ARG A 1 162 ? -12.416 10.461 14.930 1.00 95.81 162 ARG A C 1
ATOM 1283 O O . ARG A 1 162 ? -13.284 10.369 15.791 1.00 95.81 162 ARG A O 1
ATOM 1290 N N . HIS A 1 163 ? -11.509 11.443 14.932 1.00 96.00 163 HIS A N 1
ATOM 1291 C CA . HIS A 1 163 ? -11.509 12.525 15.930 1.00 96.00 163 HIS A CA 1
ATOM 1292 C C . HIS A 1 163 ? -12.744 13.431 15.818 1.00 96.00 163 HIS A C 1
ATOM 1294 O O . HIS A 1 163 ? -13.155 14.011 16.817 1.00 96.00 163 HIS A O 1
ATOM 1300 N N . LEU A 1 164 ? -13.374 13.498 14.642 1.00 95.81 164 LEU A N 1
ATOM 1301 C CA . LEU A 1 164 ? -14.663 14.169 14.438 1.00 95.81 164 LEU A CA 1
ATOM 1302 C C . LEU A 1 164 ? -15.870 13.289 14.827 1.00 95.81 164 LEU A C 1
ATOM 1304 O O . LEU A 1 164 ? -17.020 13.662 14.596 1.00 95.81 164 LEU A O 1
ATOM 1308 N N . GLY A 1 165 ? -15.638 12.088 15.370 1.00 96.00 165 GLY A N 1
ATOM 1309 C CA . GLY A 1 165 ? -16.699 11.137 15.708 1.00 96.00 165 GLY A CA 1
ATOM 1310 C C . GLY A 1 165 ? -17.423 10.567 14.483 1.00 96.00 165 GLY A C 1
ATOM 1311 O O . GLY A 1 165 ? -18.593 10.202 14.578 1.00 96.00 165 GLY A O 1
ATOM 1312 N N . ARG A 1 166 ? -16.761 10.530 13.320 1.00 94.75 166 ARG A N 1
ATOM 1313 C CA . ARG A 1 166 ? -17.287 9.957 12.071 1.00 94.75 166 ARG A CA 1
ATOM 1314 C C . ARG A 1 166 ? -16.595 8.627 11.762 1.00 94.75 166 ARG A C 1
ATOM 1316 O O . ARG A 1 166 ? -15.451 8.410 12.166 1.00 94.75 166 ARG A O 1
ATOM 1323 N N . ASP A 1 167 ? -17.271 7.747 11.022 1.00 93.81 167 ASP A N 1
ATOM 1324 C CA . ASP A 1 167 ? -16.666 6.512 10.508 1.00 93.81 167 ASP A CA 1
ATOM 1325 C C . ASP A 1 167 ? -16.117 6.736 9.085 1.00 93.81 167 ASP A C 1
ATOM 1327 O O . ASP A 1 167 ? -16.918 6.852 8.151 1.00 93.81 167 ASP A O 1
ATOM 1331 N N . PRO A 1 168 ? -14.782 6.766 8.882 1.00 93.19 168 PRO A N 1
ATOM 1332 C CA . PRO A 1 168 ? -14.180 7.029 7.574 1.00 93.19 168 PRO A CA 1
ATOM 1333 C C . PRO A 1 168 ? -14.585 6.029 6.493 1.00 93.19 168 PRO A C 1
ATOM 1335 O O . PRO A 1 168 ? -14.607 6.387 5.320 1.00 93.19 168 PRO A O 1
ATOM 1338 N N . PHE A 1 169 ? -14.958 4.805 6.863 1.00 92.19 169 PHE A N 1
ATOM 1339 C CA . PHE A 1 169 ? -15.281 3.749 5.900 1.00 92.19 169 PHE A CA 1
ATOM 1340 C C . PHE A 1 169 ? -16.738 3.784 5.428 1.00 92.19 169 PHE A C 1
ATOM 1342 O O . PHE A 1 169 ? -17.138 2.969 4.603 1.00 92.19 169 PHE A O 1
ATOM 1349 N N . THR A 1 170 ? -17.523 4.742 5.929 1.00 87.31 170 THR A N 1
ATOM 1350 C CA . THR A 1 170 ? -18.917 4.983 5.518 1.00 87.31 170 THR A CA 1
ATOM 1351 C C . THR A 1 170 ? -19.091 6.273 4.717 1.00 87.31 170 THR A C 1
ATOM 1353 O O . THR A 1 170 ? -20.170 6.528 4.196 1.00 87.31 170 THR A O 1
ATOM 1356 N N . LEU A 1 171 ? -18.030 7.079 4.582 1.00 78.62 171 LEU A N 1
ATOM 1357 C CA . LEU A 1 171 ? -18.071 8.388 3.917 1.00 78.62 171 LEU A CA 1
ATOM 1358 C C . LEU A 1 171 ? -18.045 8.313 2.383 1.00 78.62 171 LEU A C 1
ATOM 1360 O O . LEU A 1 171 ? -17.976 9.348 1.723 1.00 78.62 171 LEU A O 1
ATOM 1364 N N . GLN A 1 172 ? -18.043 7.113 1.801 1.00 63.59 172 GLN A N 1
ATOM 1365 C CA . GLN A 1 172 ? -17.925 6.944 0.358 1.00 63.59 172 GLN A CA 1
ATOM 1366 C C . GLN A 1 172 ? -19.221 7.350 -0.350 1.00 63.59 172 GLN A C 1
ATOM 1368 O O . GLN A 1 172 ? -20.191 6.598 -0.399 1.00 63.59 172 GLN A O 1
ATOM 1373 N N . GLU A 1 173 ? -19.211 8.523 -0.976 1.00 54.22 173 GLU A N 1
ATOM 1374 C CA . GLU A 1 173 ? -20.124 8.817 -2.073 1.00 54.22 173 GLU A CA 1
ATOM 1375 C C . GLU A 1 173 ? -19.572 8.135 -3.330 1.00 54.22 173 GLU A C 1
ATOM 1377 O O . GLU A 1 173 ? -18.520 8.511 -3.844 1.00 54.22 173 GLU A O 1
ATOM 1382 N N . HIS A 1 174 ? -20.251 7.076 -3.773 1.00 43.72 174 HIS A N 1
ATOM 1383 C CA . HIS A 1 174 ? -19.861 6.196 -4.875 1.00 43.72 174 HIS A CA 1
ATOM 1384 C C . HIS A 1 174 ? -19.193 6.928 -6.057 1.00 43.72 174 HIS A C 1
ATOM 1386 O O . HIS A 1 174 ? -19.840 7.670 -6.797 1.00 43.72 174 HIS A O 1
ATOM 1392 N N . ARG A 1 175 ? -17.910 6.634 -6.300 1.00 46.53 175 ARG A N 1
ATOM 1393 C CA . ARG A 1 175 ? -17.321 6.691 -7.643 1.00 46.53 175 ARG A CA 1
ATOM 1394 C C . ARG A 1 175 ? -17.211 5.266 -8.176 1.00 46.53 175 ARG A C 1
ATOM 1396 O O . ARG A 1 175 ? -16.208 4.591 -7.980 1.00 46.53 175 ARG A O 1
ATOM 1403 N N . GLU A 1 176 ? -18.252 4.809 -8.861 1.00 42.12 176 GLU A N 1
ATOM 1404 C CA . GLU A 1 176 ? -18.051 3.900 -9.996 1.00 42.12 176 GLU A CA 1
ATOM 1405 C C . GLU A 1 176 ? -17.317 4.749 -11.062 1.00 42.12 176 GLU A C 1
ATOM 1407 O O . GLU A 1 176 ? -17.686 5.900 -11.275 1.00 42.12 176 GLU A O 1
ATOM 1412 N N . GLN A 1 177 ? -16.222 4.357 -11.712 1.00 38.88 177 GLN A N 1
ATOM 1413 C CA . GLN A 1 177 ? -15.886 3.085 -12.343 1.00 38.88 177 GLN A CA 1
ATOM 1414 C C . GLN A 1 177 ? -14.355 2.918 -12.412 1.00 38.88 177 GLN A C 1
ATOM 1416 O O . GLN A 1 177 ? -13.616 3.902 -12.481 1.00 38.88 177 GLN A O 1
ATOM 1421 N N . ALA A 1 178 ? -13.895 1.666 -12.479 1.00 49.34 178 ALA A N 1
ATOM 1422 C CA . ALA A 1 178 ? -12.560 1.328 -12.973 1.00 49.34 178 ALA A CA 1
ATOM 1423 C C . ALA A 1 178 ? -12.370 1.865 -14.410 1.00 49.34 178 ALA A C 1
ATOM 1425 O O . ALA A 1 178 ? -13.360 2.001 -15.135 1.00 49.34 178 ALA A O 1
ATOM 1426 N N . PRO A 1 179 ? -11.137 2.156 -14.867 1.00 42.00 179 PRO A N 1
ATOM 1427 C CA . PRO A 1 179 ? -10.921 2.627 -16.228 1.00 42.00 179 PRO A CA 1
ATOM 1428 C C . PRO A 1 179 ? -11.443 1.599 -17.235 1.00 42.00 179 PRO A C 1
ATOM 1430 O O . PRO A 1 179 ? -11.067 0.426 -17.208 1.00 42.00 179 PRO A O 1
ATOM 1433 N N . ALA A 1 180 ? -12.311 2.063 -18.135 1.00 38.41 180 ALA A N 1
ATOM 1434 C CA . ALA A 1 180 ? -12.745 1.299 -19.287 1.00 38.41 180 ALA A CA 1
ATOM 1435 C C . ALA A 1 180 ? -11.512 0.852 -20.082 1.00 38.41 180 ALA A C 1
ATOM 1437 O O . ALA A 1 180 ? -10.782 1.665 -20.653 1.00 38.41 180 ALA A O 1
ATOM 1438 N N . ALA A 1 181 ? -11.298 -0.459 -20.151 1.00 48.88 181 ALA A N 1
ATOM 1439 C CA . ALA A 1 181 ? -10.504 -1.070 -21.199 1.00 48.88 181 ALA A CA 1
ATOM 1440 C C . ALA A 1 181 ? -11.247 -0.895 -22.536 1.00 48.88 181 ALA A C 1
ATOM 1442 O O . ALA A 1 181 ? -11.896 -1.820 -23.005 1.00 48.88 181 ALA A O 1
ATOM 1443 N N . ALA A 1 182 ? -11.216 0.310 -23.111 1.00 41.38 182 ALA A N 1
ATOM 1444 C CA . ALA A 1 182 ? -11.627 0.593 -24.484 1.00 41.38 182 ALA A CA 1
ATOM 1445 C C . ALA A 1 182 ? -11.277 2.041 -24.856 1.00 41.38 182 ALA A C 1
ATOM 1447 O O . ALA A 1 182 ? -12.036 2.956 -24.568 1.00 41.38 182 ALA A O 1
ATOM 1448 N N . MET A 1 183 ? -10.161 2.234 -25.555 1.00 32.84 183 MET A N 1
ATOM 1449 C CA . MET A 1 183 ? -10.163 3.018 -26.791 1.00 32.84 183 MET A CA 1
ATOM 1450 C C . MET A 1 183 ? -9.219 2.321 -27.765 1.00 32.84 183 MET A C 1
ATOM 1452 O O . MET A 1 183 ? -7.998 2.387 -27.668 1.00 32.84 183 MET A O 1
ATOM 1456 N N . THR A 1 184 ? -9.853 1.557 -28.644 1.00 40.25 184 THR A N 1
ATOM 1457 C CA . THR A 1 184 ? -9.385 1.205 -29.979 1.00 40.25 184 THR A CA 1
ATOM 1458 C C . THR A 1 184 ? -8.900 2.450 -30.722 1.00 40.25 184 THR A C 1
ATOM 1460 O O . THR A 1 184 ? -9.626 3.446 -30.761 1.00 40.25 184 THR A O 1
ATOM 1463 N N . GLY A 1 185 ? -7.722 2.358 -31.337 1.00 37.44 185 GLY A N 1
ATOM 1464 C CA . GLY A 1 185 ? -7.119 3.378 -32.195 1.00 37.44 185 GLY A CA 1
ATOM 1465 C C . GLY A 1 185 ? -5.627 3.156 -32.316 1.00 37.44 185 GLY A C 1
ATOM 1466 O O . GLY A 1 185 ? -4.902 3.756 -31.498 1.00 37.44 185 GLY A O 1
#

pLDDT: mean 89.96, std 15.2, range [32.84, 98.69]

Foldseek 3Di:
DEKQKDFFFADLVDTWTAKIKIWDLDPVIDIAIAGAPDRDDPVSHDPCCVVAAVVLDPPDPRYDHLLVVLLVVLVVVLVDDAAYAYEYQDDPPGLVNNCVSNPVSHHPRYDSDHQHFNLVQAPPPVLVVLLVDQLPPPPPPQGPNGGNSVSSSRSSSCVSCVVVVHHRSPRDPDDDDRDDPDDDD

Organism: NCBI:txid414046

InterPro domains:
  IPR012337 Ribonuclease H-like superfamily [SSF53098] (2-160)
  IPR036397 Ribonuclease H superfamily [G3DSA:3.30.420.10] (1-167)

Radius of gyration: 16.5 Å; chains: 1; bounding box: 40×39×52 Å

Secondary structure (DSSP, 8-state):
-EEEEEEEES-SSS--EEEEEEEES-SS--EEEEEESSS--GGGS-HHHHHHTGGG---GGGEE-HHHHHHHHHHHHHTS-S-EEEEES-TTTHHHHHHHHHGGG--TTEEEEEEE--TTS---HHHHHHHHHHHT-S-TT--SS-HHHHHHHHHHHHHHHHHTT--GGG----------S----